Protein AF-A0A954XSZ3-F1 (afdb_monomer)

Foldseek 3Di:
DFDDLVRLVVLVVPQDPVLVVLQLLLLCVLCVPPQPADSVNLLVVLSVCVSVVVDTHHPPDDPSVRSSVSSNVVSVVSVVCCVPPPDNSPDDDDPPPDDD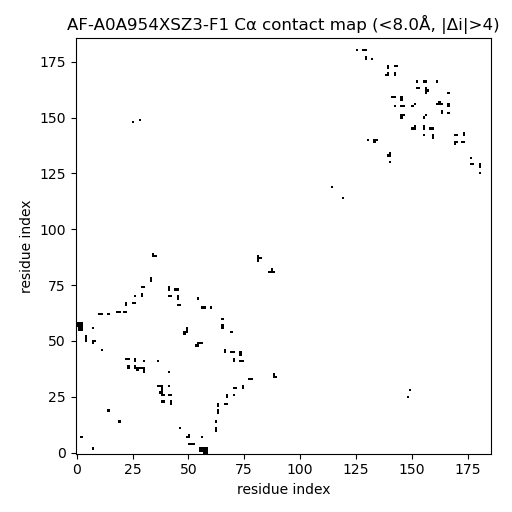DDDDDPDDDDDPCPCDPVNVVVVVVLVVLLCVLCVVPVVLVLLVVCVVSVQDQVRSCVVVVHDNVSVVVSVVVNVVSNVVSVVVVD

Structure (mmCIF, N/CA/C/O backbone):
data_AF-A0A954XSZ3-F1
#
_entry.id   AF-A0A954XSZ3-F1
#
loop_
_atom_site.group_PDB
_atom_site.id
_atom_site.type_symbol
_atom_site.label_atom_id
_atom_site.label_alt_id
_atom_site.label_comp_id
_atom_site.label_asym_id
_atom_site.label_entity_id
_atom_site.label_seq_id
_atom_site.pdbx_PDB_ins_code
_atom_site.Cartn_x
_atom_site.Cartn_y
_atom_site.Cartn_z
_atom_site.occupancy
_atom_site.B_iso_or_equiv
_atom_site.auth_seq_id
_atom_site.auth_comp_id
_atom_site.auth_asym_id
_atom_site.auth_atom_id
_atom_site.pdbx_PDB_model_num
ATOM 1 N N . MET A 1 1 ? -13.809 14.231 10.977 1.00 64.75 1 MET A N 1
ATOM 2 C CA . MET A 1 1 ? -12.864 14.841 11.946 1.00 64.75 1 MET A CA 1
ATOM 3 C C . MET A 1 1 ? -11.625 13.961 12.016 1.00 64.75 1 MET A C 1
ATOM 5 O O . MET A 1 1 ? -11.768 12.775 11.763 1.00 64.75 1 MET A O 1
ATOM 9 N N . SER A 1 2 ? -10.443 14.497 12.316 1.00 76.62 2 SER A N 1
ATOM 10 C CA . SER A 1 2 ? -9.210 13.707 12.480 1.00 76.62 2 SER A CA 1
ATOM 11 C C . SER A 1 2 ? -8.920 13.400 13.952 1.00 76.62 2 SER A C 1
ATOM 13 O O . SER A 1 2 ? -9.478 14.046 14.850 1.00 76.62 2 SER A O 1
ATOM 15 N N . LEU A 1 3 ? -8.083 12.393 14.195 1.00 82.88 3 LEU A N 1
ATOM 16 C CA . LEU A 1 3 ? -7.538 12.089 15.517 1.00 82.88 3 LEU A CA 1
ATOM 17 C C . LEU A 1 3 ? -6.503 13.147 15.938 1.00 82.88 3 LEU A C 1
ATOM 19 O O . LEU A 1 3 ? -5.813 13.735 15.099 1.00 82.88 3 LEU A O 1
ATOM 23 N N . SER A 1 4 ? -6.405 13.399 17.244 1.00 89.50 4 SER A N 1
ATOM 24 C CA . SER A 1 4 ? -5.288 14.126 17.849 1.00 89.50 4 SER A CA 1
ATOM 25 C C . SER A 1 4 ? -4.031 13.258 17.846 1.00 89.50 4 SER A C 1
ATOM 27 O O . SER A 1 4 ? -4.099 12.041 17.679 1.00 89.50 4 SER A O 1
ATOM 29 N N . LYS A 1 5 ? -2.868 13.868 18.074 1.00 90.19 5 LYS A N 1
ATOM 30 C CA . LYS A 1 5 ? -1.593 13.147 18.140 1.00 90.19 5 LYS A CA 1
ATOM 31 C C . LYS A 1 5 ? -1.605 12.013 19.173 1.00 90.19 5 LYS A C 1
ATOM 33 O O . LYS A 1 5 ? -1.163 10.908 18.877 1.00 90.19 5 LYS A O 1
ATOM 38 N N . GLU A 1 6 ? -2.136 12.266 20.366 1.00 93.19 6 GLU A N 1
ATOM 39 C CA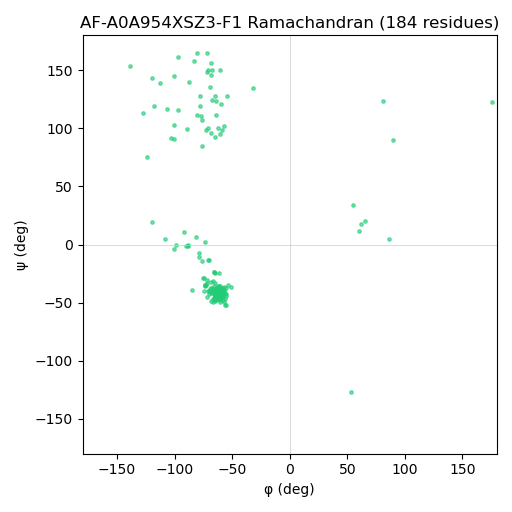 . GLU A 1 6 ? -2.239 11.271 21.439 1.00 93.19 6 GLU A CA 1
ATOM 40 C C . GLU A 1 6 ? -3.190 10.127 21.073 1.00 93.19 6 GLU A C 1
ATOM 42 O O . GLU A 1 6 ? -2.941 8.975 21.427 1.00 93.19 6 GLU A O 1
ATOM 47 N N . GLU A 1 7 ? -4.273 10.427 20.355 1.00 91.25 7 GLU A N 1
ATOM 48 C CA . GLU A 1 7 ? -5.201 9.409 19.865 1.00 91.25 7 GLU A CA 1
ATOM 49 C C . GLU A 1 7 ? -4.571 8.561 18.752 1.00 91.25 7 GLU A C 1
ATOM 51 O O . GLU A 1 7 ? -4.729 7.342 18.767 1.00 91.25 7 GLU A O 1
ATOM 56 N N . VAL A 1 8 ? -3.804 9.170 17.837 1.00 91.12 8 VAL A N 1
ATOM 57 C CA . VAL A 1 8 ? -3.021 8.440 16.823 1.00 91.12 8 VAL A CA 1
ATOM 58 C C . VAL A 1 8 ? -2.011 7.518 17.495 1.00 91.12 8 VAL A C 1
ATOM 60 O O . VAL A 1 8 ? -1.958 6.339 17.162 1.00 91.12 8 VAL A O 1
ATOM 63 N N . TYR A 1 9 ? -1.258 8.021 18.478 1.00 95.00 9 TYR A N 1
ATOM 64 C CA . TYR A 1 9 ? -0.288 7.218 19.221 1.00 95.00 9 TYR A CA 1
ATOM 65 C C . TYR A 1 9 ? -0.931 5.986 19.854 1.00 95.00 9 TYR A C 1
ATOM 67 O O . TYR A 1 9 ? -0.485 4.873 19.600 1.00 95.00 9 TYR A O 1
ATOM 75 N N . ARG A 1 10 ? -2.026 6.166 20.602 1.00 95.69 10 ARG A N 1
ATOM 76 C CA . ARG A 1 10 ? -2.745 5.040 21.217 1.00 95.69 10 ARG A CA 1
ATOM 77 C C . ARG A 1 10 ? -3.274 4.052 20.185 1.00 95.69 10 ARG A C 1
ATOM 79 O O . ARG A 1 10 ? -3.236 2.855 20.425 1.00 95.69 10 ARG A O 1
ATOM 86 N N . THR A 1 11 ? -3.759 4.550 19.051 1.00 92.50 11 THR A N 1
ATOM 87 C CA . THR A 1 11 ? -4.284 3.703 17.973 1.00 92.50 11 THR A CA 1
ATOM 88 C C . THR A 1 11 ? -3.184 2.833 17.364 1.00 92.50 11 THR A C 1
ATOM 90 O O . THR A 1 11 ? -3.402 1.647 17.144 1.00 92.50 11 THR A O 1
ATOM 93 N N . LEU A 1 12 ? -1.998 3.399 17.123 1.00 93.25 12 LEU A N 1
ATOM 94 C CA . LEU A 1 12 ? -0.851 2.658 16.590 1.00 93.25 12 LEU A CA 1
ATOM 95 C C . LEU A 1 12 ? -0.226 1.717 17.634 1.00 93.25 12 LEU A C 1
ATOM 97 O O . LEU A 1 12 ? 0.224 0.636 17.278 1.00 93.25 12 LEU A O 1
ATOM 101 N N . GLU A 1 13 ? -0.218 2.099 18.913 1.00 94.75 13 GLU A N 1
ATOM 102 C CA . GLU A 1 13 ? 0.275 1.260 20.018 1.00 94.75 13 GLU A CA 1
ATOM 103 C C . GLU A 1 13 ? -0.622 0.037 20.267 1.00 94.75 13 GLU A C 1
ATOM 105 O O . GLU A 1 13 ? -0.138 -1.022 20.656 1.00 94.75 13 GLU A O 1
ATOM 110 N N . GLN A 1 14 ? -1.930 0.170 20.036 1.00 93.62 14 GLN A N 1
ATOM 111 C CA . GLN A 1 14 ? -2.923 -0.889 20.248 1.00 93.62 14 GLN A CA 1
ATOM 112 C C . GLN A 1 14 ? -3.188 -1.738 18.999 1.00 93.62 14 GLN A C 1
ATOM 114 O O . GLN A 1 14 ? -4.157 -2.500 18.973 1.00 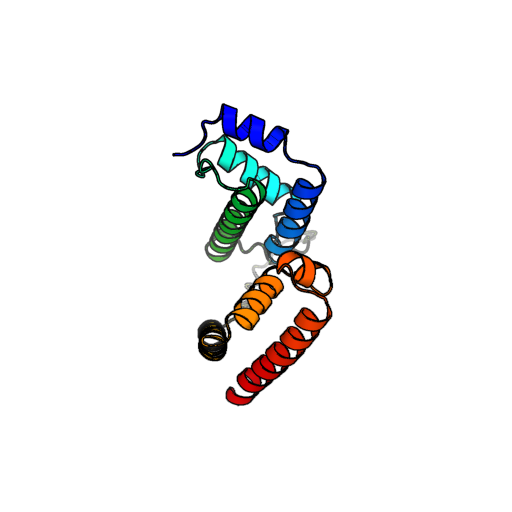93.62 14 GLN A O 1
ATOM 119 N N . LEU A 1 15 ? -2.366 -1.595 17.959 1.00 89.94 15 LEU A N 1
ATOM 120 C CA . LEU A 1 15 ? -2.551 -2.310 16.706 1.00 89.94 15 LEU A CA 1
ATOM 121 C C . LEU A 1 15 ? -2.314 -3.818 16.931 1.00 89.94 15 LEU A C 1
ATOM 123 O O . LEU A 1 15 ? -1.255 -4.184 17.444 1.00 89.94 15 LEU A O 1
ATOM 127 N N . PRO A 1 16 ? -3.275 -4.700 16.595 1.00 84.94 16 PRO A N 1
ATOM 128 C CA . PRO A 1 16 ? -3.103 -6.140 16.769 1.00 84.94 16 PRO A CA 1
ATOM 129 C C . PRO A 1 16 ? -1.918 -6.687 15.965 1.00 84.94 16 PRO A C 1
ATOM 131 O O . PRO A 1 16 ? -1.637 -6.202 14.868 1.00 84.94 16 PRO A O 1
ATOM 134 N N . ASP A 1 17 ? -1.279 -7.751 16.457 1.00 85.38 17 ASP A N 1
ATOM 135 C CA . ASP A 1 17 ? -0.140 -8.383 15.771 1.00 85.38 17 ASP A CA 1
ATOM 136 C C . ASP A 1 17 ? -0.490 -8.799 14.330 1.00 85.38 17 ASP A C 1
ATOM 138 O O . ASP A 1 17 ? 0.272 -8.528 13.403 1.00 85.38 17 ASP A O 1
ATOM 142 N N . ASP A 1 18 ? -1.679 -9.375 14.118 1.00 75.12 18 ASP A N 1
ATOM 143 C CA . ASP A 1 18 ? -2.161 -9.780 12.788 1.00 75.12 18 ASP A CA 1
ATOM 144 C C . ASP A 1 18 ? -2.294 -8.585 11.827 1.00 75.12 18 ASP A C 1
ATOM 146 O O . ASP A 1 18 ? -1.978 -8.679 10.637 1.00 75.12 18 ASP A O 1
ATOM 150 N N . ASP A 1 19 ? -2.730 -7.437 12.340 1.00 77.25 19 ASP A N 1
ATOM 151 C CA . ASP A 1 19 ? -2.872 -6.203 11.571 1.00 77.25 19 ASP A CA 1
ATOM 152 C C . ASP A 1 19 ? -1.513 -5.572 11.264 1.00 77.25 19 ASP A C 1
ATOM 154 O O . ASP A 1 19 ? -1.288 -5.056 10.164 1.00 77.25 19 ASP A O 1
ATOM 158 N N . TYR A 1 20 ? -0.562 -5.684 12.189 1.00 86.56 20 TYR A N 1
ATOM 159 C CA . TYR A 1 20 ? 0.809 -5.252 11.960 1.00 86.56 20 TYR A CA 1
ATOM 160 C C . TYR A 1 20 ? 1.516 -6.144 10.927 1.00 86.56 20 TYR A C 1
ATOM 162 O O . TYR A 1 20 ? 2.226 -5.634 10.056 1.00 86.56 20 TYR A O 1
ATOM 170 N N . GLU A 1 21 ? 1.262 -7.457 10.924 1.00 79.88 21 GLU A N 1
ATOM 171 C CA . GLU A 1 21 ? 1.749 -8.348 9.863 1.00 79.88 21 GLU A CA 1
ATOM 172 C C . GLU A 1 21 ? 1.169 -7.984 8.491 1.00 79.88 21 GLU A C 1
ATOM 174 O O . GLU A 1 21 ? 1.911 -7.944 7.504 1.00 79.88 21 GLU A O 1
ATOM 179 N N . ARG A 1 22 ? -0.125 -7.638 8.407 1.00 71.12 22 ARG A N 1
ATOM 180 C CA . ARG A 1 22 ? -0.744 -7.141 7.161 1.00 71.12 22 ARG A CA 1
ATOM 181 C C . ARG A 1 22 ? -0.050 -5.876 6.651 1.00 71.12 22 ARG A C 1
ATOM 183 O O . ARG A 1 22 ? 0.275 -5.787 5.463 1.00 71.12 22 ARG A O 1
ATOM 190 N N . ILE A 1 23 ? 0.240 -4.927 7.544 1.00 85.81 23 ILE A N 1
ATOM 191 C CA . ILE A 1 23 ? 1.003 -3.709 7.228 1.00 85.81 23 ILE A CA 1
ATOM 192 C C . ILE A 1 23 ? 2.405 -4.070 6.715 1.00 85.81 23 ILE A C 1
ATOM 194 O O . ILE A 1 23 ? 2.838 -3.547 5.687 1.00 85.81 23 ILE A O 1
ATOM 198 N N . ARG A 1 24 ? 3.101 -5.010 7.363 1.00 86.00 24 ARG A N 1
ATOM 199 C CA . ARG A 1 24 ? 4.448 -5.440 6.958 1.00 86.00 24 ARG A CA 1
ATOM 200 C C . ARG A 1 24 ? 4.473 -6.115 5.593 1.00 86.00 24 ARG A C 1
ATOM 202 O O . ARG A 1 24 ? 5.364 -5.832 4.788 1.00 86.00 24 ARG A O 1
ATOM 209 N N . ILE A 1 25 ? 3.503 -6.981 5.306 1.00 75.75 25 ILE A N 1
ATOM 210 C CA . ILE A 1 25 ? 3.345 -7.594 3.981 1.00 75.75 25 ILE A CA 1
ATOM 211 C C . ILE A 1 25 ? 3.167 -6.495 2.927 1.00 75.75 25 ILE A C 1
ATOM 213 O O . ILE A 1 25 ? 3.892 -6.481 1.931 1.00 75.75 25 ILE A O 1
ATOM 217 N N . ARG A 1 26 ? 2.291 -5.515 3.184 1.00 77.88 26 ARG A N 1
ATOM 218 C 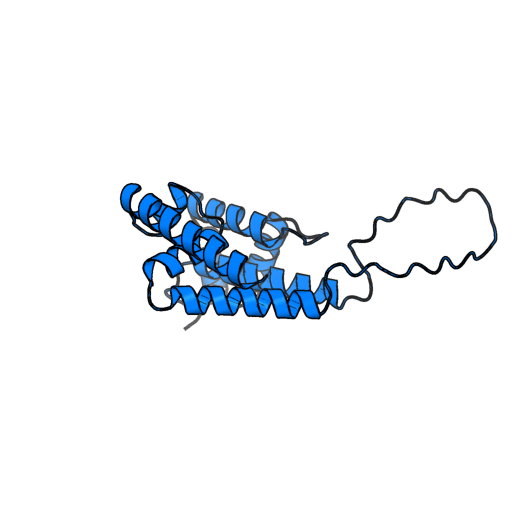CA . ARG A 1 26 ? 2.062 -4.384 2.276 1.00 77.88 26 ARG A CA 1
ATOM 219 C C . ARG A 1 26 ? 3.318 -3.540 2.057 1.00 77.88 26 ARG A C 1
ATOM 221 O O . ARG A 1 26 ? 3.617 -3.176 0.918 1.00 77.88 26 ARG A O 1
ATOM 228 N N . ALA A 1 27 ? 4.063 -3.248 3.119 1.00 83.62 27 ALA A N 1
ATOM 229 C CA . ALA A 1 27 ? 5.290 -2.467 3.051 1.00 83.62 27 ALA A CA 1
ATOM 230 C C . ALA A 1 27 ? 6.340 -3.136 2.151 1.00 83.62 27 ALA A C 1
ATOM 232 O O . ALA A 1 27 ? 6.903 -2.476 1.278 1.00 83.62 27 ALA A O 1
ATOM 233 N N . ARG A 1 28 ? 6.532 -4.461 2.273 1.00 78.38 28 ARG A N 1
ATOM 234 C CA . ARG A 1 28 ? 7.455 -5.239 1.419 1.00 78.38 28 ARG A CA 1
ATOM 235 C C . ARG A 1 28 ? 7.143 -5.106 -0.068 1.00 78.38 28 ARG A C 1
ATOM 237 O O . ARG A 1 28 ? 8.066 -5.067 -0.877 1.00 78.38 28 ARG A O 1
ATOM 244 N N . THR A 1 29 ? 5.869 -5.033 -0.435 1.00 73.31 29 THR A N 1
ATOM 245 C CA . THR A 1 29 ? 5.456 -4.822 -1.827 1.00 73.31 29 THR A CA 1
ATOM 246 C C . THR A 1 29 ? 5.744 -3.392 -2.284 1.00 73.31 29 THR A C 1
ATOM 248 O O . THR A 1 29 ? 6.287 -3.187 -3.369 1.00 73.31 29 THR A O 1
ATOM 251 N N . LEU A 1 30 ? 5.417 -2.394 -1.459 1.00 74.69 30 LEU A N 1
ATOM 252 C CA . LEU A 1 30 ? 5.549 -0.977 -1.815 1.00 74.69 30 LEU A CA 1
ATOM 253 C C . LEU A 1 30 ? 7.001 -0.524 -1.991 1.00 74.69 30 LEU A C 1
ATOM 255 O O . LEU A 1 30 ? 7.263 0.338 -2.835 1.00 74.69 30 LEU A O 1
ATOM 259 N N . VAL A 1 31 ? 7.936 -1.128 -1.254 1.00 82.81 31 VAL A N 1
ATOM 260 C CA . VAL A 1 31 ? 9.365 -0.806 -1.366 1.00 82.81 31 VAL A CA 1
ATOM 261 C C . VAL A 1 31 ? 10.059 -1.449 -2.563 1.00 82.81 31 VAL A C 1
ATOM 263 O O . VAL A 1 31 ? 11.201 -1.115 -2.860 1.00 82.81 31 VAL A O 1
ATOM 266 N N . ARG A 1 32 ? 9.396 -2.344 -3.308 1.00 74.38 32 ARG A N 1
ATOM 267 C CA . ARG A 1 32 ? 10.019 -2.971 -4.482 1.00 74.38 32 ARG A CA 1
ATOM 268 C C . ARG A 1 32 ? 10.421 -1.924 -5.520 1.00 74.38 32 ARG A C 1
ATOM 270 O O . ARG A 1 32 ? 9.572 -1.203 -6.055 1.00 74.38 32 ARG A O 1
ATOM 277 N N . GLY A 1 33 ? 11.710 -1.892 -5.837 1.00 68.12 33 GLY A N 1
ATOM 278 C CA . GLY A 1 33 ? 12.295 -0.945 -6.784 1.00 68.12 33 GLY A CA 1
ATOM 279 C C . GLY A 1 33 ? 12.691 0.401 -6.177 1.00 68.12 33 GLY A C 1
ATOM 280 O O . GLY A 1 33 ? 13.099 1.264 -6.941 1.00 68.12 33 GLY A O 1
ATOM 281 N N . LEU A 1 34 ? 12.580 0.575 -4.857 1.00 75.81 34 LEU A N 1
ATOM 282 C CA . LEU A 1 34 ? 13.285 1.624 -4.115 1.00 75.81 34 LEU A CA 1
ATOM 283 C C . LEU A 1 34 ? 14.663 1.083 -3.718 1.00 75.81 34 LEU A C 1
ATOM 285 O O . LEU A 1 34 ? 14.769 -0.088 -3.346 1.00 75.81 34 LEU A O 1
ATOM 289 N N . VAL A 1 35 ? 15.713 1.901 -3.805 1.00 71.12 35 VAL A N 1
ATOM 290 C CA . VAL A 1 35 ? 17.091 1.424 -3.548 1.00 71.12 35 VAL A CA 1
ATOM 291 C C . VAL A 1 35 ? 17.431 1.446 -2.064 1.00 71.12 35 VAL A C 1
ATOM 293 O O . VAL A 1 35 ? 18.099 0.549 -1.557 1.00 71.12 35 VAL A O 1
ATOM 296 N N . SER A 1 36 ? 16.974 2.477 -1.361 1.00 76.94 36 SER A N 1
ATOM 297 C CA . SER A 1 36 ? 17.459 2.839 -0.026 1.00 76.94 36 SER A CA 1
ATOM 298 C C . SER A 1 36 ? 16.370 2.797 1.051 1.00 76.94 36 SER A C 1
ATOM 300 O O . SER A 1 36 ? 16.525 3.388 2.114 1.00 76.94 36 SER A O 1
ATOM 302 N N . MET A 1 37 ? 15.267 2.089 0.789 1.00 85.81 37 MET A N 1
ATOM 303 C CA . MET A 1 37 ? 14.115 2.004 1.689 1.00 85.81 37 MET A CA 1
ATOM 304 C C . MET A 1 37 ? 13.751 0.542 1.943 1.00 85.81 37 MET A C 1
ATOM 306 O O . MET A 1 37 ? 13.296 -0.153 1.032 1.00 85.81 37 MET A O 1
ATOM 310 N N . SER A 1 38 ? 13.924 0.063 3.177 1.00 90.69 38 SER A N 1
ATOM 311 C CA . SER A 1 38 ? 13.391 -1.240 3.571 1.00 90.69 38 SER A CA 1
ATOM 312 C C . SER A 1 38 ? 11.903 -1.152 3.919 1.00 90.69 38 SER A C 1
ATOM 314 O O . SER A 1 38 ? 11.342 -0.077 4.131 1.00 90.69 38 SER A O 1
ATOM 316 N N . ALA A 1 39 ? 11.239 -2.308 3.984 1.00 86.19 39 ALA A N 1
ATOM 317 C CA . ALA A 1 39 ? 9.837 -2.375 4.389 1.00 86.19 39 ALA A CA 1
ATOM 318 C C . ALA A 1 39 ? 9.617 -1.800 5.798 1.00 86.19 39 ALA A C 1
ATOM 320 O O . ALA A 1 39 ? 8.617 -1.129 6.028 1.00 86.19 39 ALA A O 1
ATOM 321 N N . GLU A 1 40 ? 10.553 -2.045 6.719 1.00 95.38 40 GLU A N 1
ATOM 322 C CA . GLU A 1 40 ? 10.464 -1.520 8.081 1.00 95.38 40 GLU A CA 1
ATOM 323 C C . GLU A 1 40 ? 10.693 -0.006 8.098 1.00 95.38 40 GLU A C 1
ATOM 325 O O . GLU A 1 40 ? 9.942 0.708 8.753 1.00 95.38 40 GLU A O 1
ATOM 330 N N . ASP A 1 41 ? 11.636 0.501 7.297 1.00 95.12 41 ASP A N 1
ATOM 331 C CA . ASP A 1 41 ? 11.865 1.947 7.172 1.00 95.12 41 ASP A CA 1
ATOM 332 C C . ASP A 1 41 ? 10.612 2.663 6.656 1.00 95.12 41 ASP A C 1
ATOM 334 O O . ASP A 1 41 ? 10.215 3.686 7.205 1.00 95.12 41 ASP A O 1
ATOM 338 N N . LEU A 1 42 ? 9.925 2.094 5.657 1.00 94.44 42 LEU A N 1
ATOM 339 C CA . LEU A 1 42 ? 8.683 2.665 5.131 1.00 94.44 42 LEU A CA 1
ATOM 340 C C . LEU A 1 42 ? 7.574 2.717 6.194 1.00 94.44 42 LEU A C 1
ATOM 342 O O . LEU A 1 42 ? 6.814 3.689 6.246 1.00 94.44 42 LEU A O 1
ATOM 346 N N . ILE A 1 43 ? 7.472 1.686 7.037 1.00 96.12 43 ILE A N 1
ATOM 347 C CA . ILE A 1 43 ? 6.516 1.659 8.150 1.00 96.12 43 ILE A CA 1
ATOM 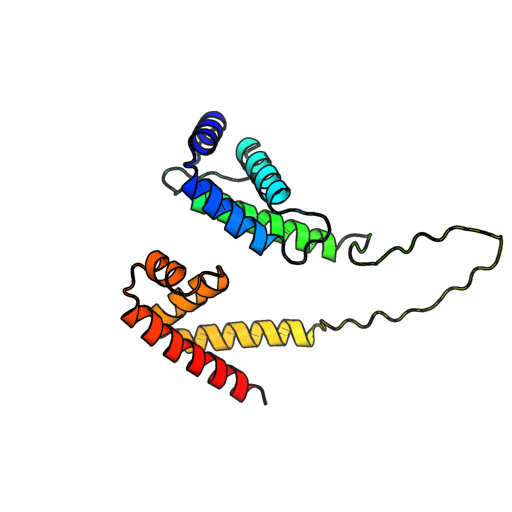348 C C . ILE A 1 43 ? 6.868 2.745 9.169 1.00 96.12 43 ILE A C 1
ATOM 350 O O . ILE A 1 43 ? 5.994 3.526 9.548 1.00 96.12 43 ILE A O 1
ATOM 354 N N . GLN A 1 44 ? 8.136 2.829 9.575 1.00 96.00 44 GLN A N 1
ATOM 355 C CA . GLN A 1 44 ? 8.608 3.808 10.557 1.00 96.00 44 GLN A CA 1
ATOM 356 C C . GLN A 1 44 ? 8.443 5.247 10.062 1.00 96.00 44 GLN A C 1
ATOM 358 O O . GLN A 1 44 ? 7.958 6.102 10.807 1.00 96.00 44 GLN A O 1
ATOM 363 N N . GLU A 1 45 ? 8.764 5.518 8.798 1.00 94.38 45 GLU A N 1
ATOM 364 C CA . GLU A 1 45 ? 8.567 6.831 8.177 1.00 94.38 45 GLU A CA 1
ATOM 365 C C . GLU A 1 45 ? 7.078 7.200 8.159 1.00 94.38 45 GLU A C 1
ATOM 367 O O . GLU A 1 45 ? 6.683 8.308 8.522 1.00 94.38 45 GLU A O 1
ATOM 372 N N . THR A 1 46 ? 6.220 6.230 7.835 1.00 94.31 46 THR A N 1
ATOM 373 C CA . THR A 1 46 ? 4.767 6.427 7.824 1.00 94.31 46 THR A CA 1
ATOM 374 C C . THR A 1 46 ? 4.214 6.712 9.221 1.00 94.31 46 THR A C 1
ATOM 376 O O . THR A 1 46 ? 3.400 7.623 9.388 1.00 94.31 46 THR A O 1
ATOM 379 N N . PHE A 1 47 ? 4.649 5.968 10.240 1.00 95.44 47 PHE A N 1
ATOM 380 C CA . PHE A 1 47 ? 4.259 6.218 11.629 1.00 95.44 47 PHE A CA 1
ATOM 381 C C . PHE A 1 47 ? 4.744 7.586 12.101 1.00 95.44 47 PHE A C 1
ATOM 383 O O . PHE A 1 47 ? 3.982 8.320 12.732 1.00 95.44 47 PHE A O 1
ATOM 390 N N . THR A 1 48 ? 5.969 7.963 11.735 1.00 94.06 48 THR A N 1
ATOM 391 C CA . THR A 1 48 ? 6.537 9.279 12.037 1.00 94.06 48 THR A CA 1
ATOM 392 C C . THR A 1 48 ? 5.697 10.392 11.415 1.00 94.06 48 THR A C 1
ATOM 394 O O . THR A 1 48 ? 5.314 11.317 12.129 1.00 94.06 48 THR A O 1
ATOM 397 N N . ALA A 1 49 ? 5.306 10.268 10.144 1.00 84.38 49 ALA A N 1
ATOM 398 C CA . ALA A 1 49 ? 4.459 11.246 9.459 1.00 84.38 49 ALA A CA 1
ATOM 399 C C . ALA A 1 49 ? 3.042 11.350 10.062 1.00 84.38 49 ALA A C 1
ATOM 401 O O . ALA A 1 49 ? 2.480 12.441 10.175 1.00 84.38 49 ALA A O 1
ATOM 402 N N . LEU A 1 50 ? 2.446 10.229 10.486 1.00 85.44 50 LEU A N 1
ATOM 403 C CA . LEU A 1 50 ? 1.128 10.219 11.138 1.00 85.44 50 LEU A CA 1
ATOM 404 C C . LEU A 1 50 ? 1.179 10.834 12.548 1.00 85.44 50 LEU A C 1
ATOM 406 O O . LEU A 1 50 ? 0.309 11.626 12.909 1.00 85.44 50 LEU A O 1
ATOM 410 N N . LEU A 1 51 ? 2.211 10.522 13.337 1.00 90.75 51 LEU A N 1
ATOM 411 C CA . LEU A 1 51 ? 2.428 11.093 14.675 1.00 90.75 51 LEU A CA 1
ATOM 412 C C . LEU A 1 51 ? 2.870 12.562 14.626 1.00 90.75 51 LEU A C 1
ATOM 414 O O . LEU A 1 51 ? 2.575 13.331 15.545 1.00 90.75 51 LEU A O 1
ATOM 418 N N . GLY A 1 52 ? 3.578 12.950 13.566 1.00 81.81 52 GLY A N 1
ATOM 419 C CA . GLY A 1 52 ? 3.923 14.331 13.234 1.00 81.81 52 GLY A CA 1
ATOM 420 C C . GLY A 1 52 ? 2.726 15.153 12.756 1.00 81.81 52 GLY A C 1
ATOM 421 O O . GLY A 1 52 ? 2.800 16.376 12.750 1.00 81.81 52 GLY A O 1
ATOM 422 N N . GLN A 1 53 ? 1.605 14.491 12.437 1.00 82.81 53 GLN A N 1
ATOM 423 C CA . GLN A 1 53 ? 0.413 15.071 11.808 1.00 82.81 53 GLN A CA 1
ATOM 424 C C . GLN A 1 53 ? 0.668 15.668 10.413 1.00 82.81 53 GLN A C 1
ATOM 426 O O . GLN A 1 53 ? -0.174 16.400 9.893 1.00 82.81 53 GLN A O 1
ATOM 431 N N . ASP A 1 54 ? 1.779 15.296 9.771 1.00 77.75 54 ASP A N 1
ATOM 432 C CA . ASP A 1 54 ? 2.055 15.591 8.360 1.00 77.75 54 ASP A CA 1
ATOM 433 C C . ASP A 1 54 ? 1.067 14.854 7.443 1.00 77.75 54 ASP A C 1
ATOM 435 O O . ASP A 1 54 ? 0.777 15.280 6.322 1.00 77.75 54 ASP A O 1
ATOM 439 N N . ARG A 1 55 ? 0.499 13.751 7.947 1.00 79.50 55 ARG A N 1
ATOM 440 C CA . ARG A 1 55 ? -0.620 13.031 7.340 1.00 79.50 55 ARG A CA 1
ATOM 441 C C . ARG A 1 55 ? -1.828 12.998 8.261 1.00 79.50 55 ARG A C 1
ATOM 443 O O . ARG A 1 55 ? -1.722 12.849 9.475 1.00 79.50 55 ARG A O 1
ATOM 450 N N . VAL A 1 56 ? -3.005 13.098 7.649 1.00 82.31 56 VAL A N 1
ATOM 451 C CA . VAL A 1 56 ? -4.281 13.067 8.364 1.00 82.31 56 VAL A CA 1
ATOM 452 C C . VAL A 1 56 ? -4.629 11.630 8.729 1.00 82.31 56 VAL A C 1
ATOM 454 O O . VAL A 1 56 ? -4.710 10.776 7.851 1.00 82.31 56 VAL A O 1
ATOM 457 N N . PHE A 1 57 ? -4.920 11.399 10.008 1.00 82.75 57 PHE A N 1
ATOM 458 C CA . PHE A 1 57 ? -5.558 10.177 10.489 1.00 82.75 57 PHE A CA 1
ATOM 459 C C . PHE A 1 57 ? -7.054 10.460 10.717 1.00 82.75 57 PHE A C 1
ATOM 461 O O . PHE A 1 57 ? -7.406 11.136 11.693 1.00 82.75 57 PHE A O 1
ATOM 468 N N . PRO A 1 58 ? -7.956 10.032 9.815 1.00 74.75 58 PRO A N 1
ATOM 469 C CA . PRO A 1 58 ? -9.386 10.272 9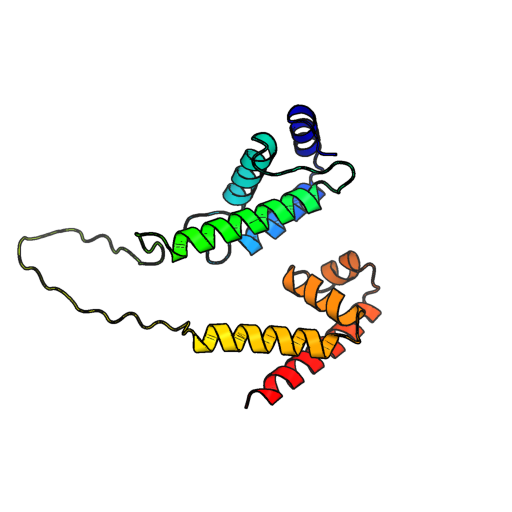.967 1.00 74.75 58 PRO A CA 1
ATOM 470 C C . PRO A 1 58 ? -9.961 9.478 11.142 1.00 74.75 58 PRO A C 1
ATOM 472 O O . PRO A 1 58 ? -9.550 8.351 11.404 1.00 74.75 58 PRO A O 1
ATOM 475 N N . ARG A 1 59 ? -10.951 10.050 11.829 1.00 76.31 59 ARG A N 1
ATOM 476 C CA . ARG A 1 59 ? -11.788 9.284 12.756 1.00 76.31 59 ARG A CA 1
ATOM 477 C C . ARG A 1 59 ? -12.636 8.281 11.983 1.00 76.31 59 ARG A C 1
ATOM 479 O O . ARG A 1 59 ? -13.008 8.550 10.842 1.00 76.31 59 ARG A O 1
ATOM 486 N N . ASP A 1 60 ? -12.943 7.170 12.645 1.00 76.12 60 ASP A N 1
ATOM 487 C CA . ASP A 1 60 ? -13.866 6.131 12.173 1.00 76.12 60 ASP A CA 1
ATOM 488 C C . ASP A 1 60 ? -13.402 5.382 10.908 1.00 76.12 60 ASP A C 1
ATOM 490 O O . ASP A 1 60 ? -14.206 4.758 10.220 1.00 76.12 60 ASP A O 1
ATOM 494 N N . VAL A 1 61 ? -12.100 5.426 10.605 1.00 68.19 61 VAL A N 1
ATOM 495 C CA . VAL A 1 61 ? -11.477 4.640 9.532 1.00 68.19 61 VAL A CA 1
ATOM 496 C C . VAL A 1 61 ? -10.539 3.614 10.149 1.00 68.19 61 VAL A C 1
ATOM 498 O O . VAL A 1 61 ? -9.817 3.916 11.100 1.00 68.19 61 VAL A O 1
ATOM 501 N N . ASP A 1 62 ? -10.558 2.408 9.588 1.00 76.44 62 ASP A N 1
ATOM 502 C CA . ASP A 1 62 ? -9.702 1.308 10.010 1.00 76.44 62 ASP A CA 1
ATOM 503 C C . ASP A 1 62 ? -8.205 1.710 9.998 1.00 76.44 62 ASP A C 1
ATOM 505 O O . ASP A 1 62 ? -7.710 2.209 8.975 1.00 76.44 62 ASP A O 1
ATOM 509 N N . PRO A 1 63 ? -7.466 1.508 11.107 1.00 81.12 63 PRO A N 1
ATOM 510 C CA . PRO A 1 63 ? -6.062 1.901 11.210 1.00 81.12 63 PRO A CA 1
ATOM 511 C C . PRO A 1 63 ? -5.149 1.270 10.158 1.00 81.12 63 PRO A C 1
ATOM 513 O O . PRO A 1 63 ? -4.255 1.950 9.649 1.00 81.12 63 PRO A O 1
ATOM 516 N N . VAL A 1 64 ? -5.380 0.007 9.787 1.00 80.44 64 VAL A N 1
ATOM 517 C CA . VAL A 1 64 ? -4.585 -0.686 8.763 1.00 80.44 64 VAL A CA 1
ATOM 518 C C . VAL A 1 64 ? -4.769 -0.000 7.418 1.00 80.44 64 VAL A C 1
ATOM 520 O O . VAL A 1 64 ? -3.781 0.264 6.728 1.00 80.44 64 VAL A O 1
ATOM 523 N N . ILE A 1 65 ? -6.005 0.368 7.064 1.00 73.94 65 ILE A N 1
ATOM 524 C CA . ILE A 1 65 ? -6.300 1.106 5.827 1.00 73.94 65 ILE A CA 1
ATOM 525 C C . ILE A 1 65 ? -5.578 2.460 5.812 1.00 73.94 65 ILE A C 1
ATOM 527 O O . ILE A 1 65 ? -4.949 2.814 4.810 1.00 73.94 65 ILE A O 1
ATOM 531 N N . VAL A 1 66 ? -5.634 3.214 6.915 1.00 76.56 66 VAL A N 1
ATOM 532 C CA . VAL A 1 66 ? -4.978 4.530 7.020 1.00 76.56 66 VAL A CA 1
ATOM 533 C C . VAL A 1 66 ? -3.466 4.402 6.832 1.00 76.56 66 VAL A C 1
ATOM 535 O O . VAL A 1 66 ? -2.891 5.113 6.002 1.00 76.56 66 VAL A O 1
ATOM 538 N N . VAL A 1 67 ? -2.827 3.467 7.541 1.00 84.88 67 VAL A N 1
ATOM 539 C CA . VAL A 1 67 ? -1.379 3.231 7.442 1.00 84.88 67 VAL A CA 1
ATOM 540 C C . VAL A 1 67 ? -0.996 2.769 6.035 1.00 84.88 67 VAL A C 1
ATOM 542 O O . VAL A 1 67 ? -0.049 3.296 5.457 1.00 84.88 67 VAL A O 1
ATOM 545 N N . CYS A 1 68 ? -1.747 1.848 5.427 1.00 78.69 68 CYS A N 1
ATOM 546 C CA . CYS A 1 68 ? -1.463 1.357 4.075 1.00 78.69 68 CYS A CA 1
ATOM 547 C C . CYS A 1 68 ? -1.534 2.458 3.010 1.00 78.69 68 CYS A C 1
ATOM 549 O O . CYS A 1 68 ? -0.686 2.511 2.113 1.00 78.69 68 CYS A O 1
ATOM 551 N N . ASN A 1 69 ? -2.515 3.355 3.114 1.00 74.75 69 ASN A N 1
ATOM 552 C CA . ASN A 1 69 ? -2.657 4.489 2.202 1.00 74.75 69 ASN A CA 1
ATOM 553 C C . ASN A 1 69 ? -1.547 5.531 2.397 1.00 74.75 69 ASN A C 1
ATOM 555 O O . ASN A 1 69 ? -1.030 6.094 1.424 1.00 74.75 69 ASN A O 1
ATOM 559 N N . ALA A 1 70 ? -1.147 5.764 3.646 1.00 80.38 70 ALA A N 1
ATOM 560 C CA . ALA A 1 70 ? -0.033 6.640 3.972 1.00 80.38 70 ALA A CA 1
ATOM 561 C C . ALA A 1 70 ? 1.301 6.070 3.449 1.00 80.38 70 ALA A C 1
ATOM 563 O O . ALA A 1 70 ? 2.007 6.783 2.736 1.00 80.38 70 ALA A O 1
ATOM 564 N N . MET A 1 71 ? 1.576 4.775 3.656 1.00 89.81 71 MET A N 1
ATOM 565 C CA . MET A 1 71 ? 2.751 4.082 3.102 1.00 89.81 71 MET A CA 1
ATOM 566 C C . MET A 1 71 ? 2.811 4.171 1.577 1.00 89.81 71 MET A C 1
ATOM 568 O O . MET A 1 71 ? 3.874 4.406 1.006 1.00 89.81 71 MET A O 1
ATOM 572 N N . HIS A 1 72 ? 1.679 3.991 0.889 1.00 79.44 72 HIS A N 1
ATOM 573 C CA . HIS A 1 72 ? 1.639 4.100 -0.571 1.00 79.44 72 HIS A CA 1
ATOM 574 C C . HIS A 1 72 ? 2.057 5.496 -1.041 1.00 79.44 72 HIS A C 1
ATOM 576 O O . HIS A 1 72 ? 2.823 5.644 -1.994 1.00 79.44 72 HIS A O 1
ATOM 582 N N . SER A 1 73 ? 1.586 6.520 -0.334 1.00 75.56 73 SER A N 1
ATOM 583 C CA . SER A 1 73 ? 1.923 7.903 -0.637 1.00 75.56 73 SER A CA 1
ATOM 584 C C . SER A 1 73 ? 3.389 8.223 -0.326 1.00 75.56 73 SER A C 1
ATOM 586 O O . SER A 1 73 ? 4.024 8.908 -1.123 1.00 75.56 73 SER A O 1
ATOM 588 N N . GLU A 1 74 ? 3.947 7.712 0.776 1.00 86.38 74 GLU A N 1
ATOM 589 C CA . GLU A 1 74 ? 5.376 7.870 1.091 1.00 86.38 74 GLU A CA 1
ATOM 590 C C . GLU A 1 74 ? 6.267 7.183 0.055 1.00 86.38 74 GLU A C 1
ATOM 592 O O . GLU A 1 74 ? 7.176 7.802 -0.500 1.00 86.38 74 GLU A O 1
ATOM 597 N N . ALA A 1 75 ? 5.952 5.937 -0.301 1.00 82.25 75 ALA A N 1
ATOM 598 C CA . ALA A 1 75 ? 6.671 5.215 -1.343 1.00 82.25 75 ALA A CA 1
ATOM 599 C C . ALA A 1 75 ? 6.589 5.945 -2.696 1.00 82.25 75 ALA A C 1
ATOM 601 O O . ALA A 1 75 ? 7.582 6.033 -3.415 1.00 82.25 75 ALA A O 1
ATOM 602 N N . SER A 1 76 ? 5.427 6.506 -3.048 1.00 76.50 76 SER A N 1
ATOM 603 C CA . SER A 1 76 ? 5.263 7.304 -4.269 1.00 76.50 76 SER A CA 1
ATOM 604 C C . SER A 1 76 ? 6.092 8.592 -4.237 1.00 76.50 76 SER A C 1
ATOM 606 O O . SER A 1 76 ? 6.758 8.921 -5.222 1.00 76.50 76 SER A O 1
ATOM 608 N N . ASN A 1 77 ? 6.095 9.303 -3.108 1.00 79.62 77 ASN A N 1
ATOM 609 C CA . ASN A 1 77 ? 6.913 10.499 -2.917 1.00 79.62 77 ASN A CA 1
ATOM 610 C C . ASN A 1 77 ? 8.403 10.174 -3.059 1.00 79.62 77 ASN A C 1
ATOM 612 O O . ASN A 1 77 ? 9.123 10.901 -3.746 1.00 79.62 77 ASN A O 1
ATOM 616 N N . LEU A 1 78 ? 8.860 9.063 -2.476 1.00 82.31 78 LEU A N 1
ATOM 617 C CA . LEU A 1 78 ? 10.248 8.631 -2.596 1.00 82.31 78 LEU A CA 1
ATOM 618 C C . LEU A 1 78 ? 10.610 8.276 -4.039 1.00 82.31 78 LEU A C 1
ATOM 620 O O . LEU A 1 78 ? 11.604 8.789 -4.540 1.00 82.31 78 LEU A O 1
ATOM 624 N N . ARG A 1 79 ? 9.765 7.518 -4.752 1.00 79.38 79 ARG A N 1
ATOM 625 C CA . ARG A 1 79 ? 9.970 7.225 -6.186 1.00 79.38 79 ARG A CA 1
ATOM 626 C C . ARG A 1 79 ? 10.076 8.500 -7.013 1.00 79.38 79 ARG A C 1
ATOM 628 O O . ARG A 1 79 ? 10.871 8.570 -7.945 1.00 79.38 79 ARG A O 1
ATOM 635 N N . SER A 1 80 ? 9.255 9.506 -6.712 1.00 74.88 80 SER A N 1
ATOM 636 C CA . SER A 1 80 ? 9.343 10.796 -7.395 1.00 74.88 80 SER A CA 1
ATOM 637 C C . SER A 1 80 ? 10.672 11.486 -7.096 1.00 74.88 80 SER A C 1
ATOM 639 O O . SER A 1 80 ? 11.300 11.997 -8.016 1.00 74.88 80 SER A O 1
ATOM 641 N N . ARG A 1 81 ? 11.116 11.472 -5.833 1.00 76.56 81 ARG A N 1
ATOM 642 C CA . ARG A 1 81 ? 12.389 12.068 -5.406 1.00 76.56 81 ARG A CA 1
ATOM 643 C C . ARG A 1 81 ? 13.603 11.362 -6.001 1.00 76.56 81 ARG A C 1
ATOM 645 O O . ARG A 1 81 ? 14.528 12.055 -6.396 1.00 76.56 81 ARG A O 1
ATOM 652 N N . GLU A 1 82 ? 13.604 10.033 -6.084 1.00 74.00 82 GLU A N 1
ATOM 653 C CA . GLU A 1 82 ? 14.663 9.257 -6.746 1.00 74.00 82 GLU A CA 1
ATOM 654 C C . GLU A 1 82 ? 14.732 9.598 -8.241 1.00 74.00 82 GLU A C 1
ATOM 656 O O . GLU A 1 82 ? 15.813 9.828 -8.769 1.00 74.00 82 GLU A O 1
ATOM 661 N N . LYS A 1 83 ? 13.580 9.744 -8.912 1.00 69.38 83 LYS A N 1
ATOM 662 C CA . LYS A 1 83 ? 13.520 10.119 -10.337 1.00 69.38 83 LYS A CA 1
ATOM 663 C C . LYS A 1 83 ? 13.987 11.543 -10.631 1.00 69.38 83 LYS A C 1
ATOM 665 O O . LYS A 1 83 ? 14.550 11.786 -11.692 1.00 69.38 83 LYS A O 1
ATOM 670 N N . THR A 1 84 ? 13.686 12.498 -9.753 1.00 71.88 84 THR A N 1
ATOM 671 C CA . THR A 1 84 ? 14.035 13.917 -9.952 1.00 71.88 84 THR A CA 1
ATOM 672 C C . THR A 1 84 ? 15.298 14.334 -9.200 1.00 71.88 84 THR A C 1
ATOM 674 O O . THR A 1 84 ? 15.669 15.507 -9.226 1.00 71.88 84 THR A O 1
ATOM 677 N N . GLY A 1 85 ? 15.914 13.413 -8.462 1.00 60.12 85 GLY A N 1
ATOM 678 C CA . GLY A 1 85 ? 17.085 13.668 -7.638 1.00 60.12 85 GLY A CA 1
ATOM 679 C C . GLY A 1 85 ? 18.327 13.917 -8.487 1.00 60.12 85 GLY A C 1
ATOM 680 O O . GLY A 1 85 ? 18.474 13.375 -9.576 1.00 60.12 85 GLY A O 1
ATOM 681 N N . ALA A 1 86 ? 19.251 14.729 -7.971 1.00 62.47 86 ALA A N 1
ATOM 682 C CA . ALA A 1 86 ? 20.531 14.988 -8.635 1.00 62.47 86 ALA A CA 1
ATOM 683 C C . ALA A 1 86 ? 21.483 13.772 -8.626 1.00 62.47 86 ALA A C 1
ATOM 685 O O . ALA A 1 86 ? 22.491 13.784 -9.326 1.00 62.47 86 ALA A O 1
ATOM 686 N N . ILE A 1 87 ? 21.183 12.751 -7.814 1.00 59.66 87 ILE A N 1
ATOM 687 C CA . ILE A 1 87 ? 21.978 11.533 -7.640 1.00 59.66 87 ILE A CA 1
ATOM 688 C C . ILE A 1 87 ? 21.117 10.348 -8.079 1.00 59.66 87 ILE A C 1
ATOM 690 O O . ILE A 1 87 ? 20.074 10.102 -7.470 1.00 59.66 87 ILE A O 1
ATOM 694 N N . ASP A 1 88 ? 21.564 9.617 -9.100 1.00 63.69 88 ASP A N 1
ATOM 695 C CA . ASP A 1 88 ? 20.960 8.342 -9.490 1.00 63.69 88 ASP A CA 1
ATOM 696 C C . ASP A 1 88 ? 21.414 7.248 -8.515 1.00 63.69 88 ASP A C 1
ATOM 698 O O . ASP A 1 88 ? 22.587 6.875 -8.472 1.00 63.69 88 ASP A O 1
ATOM 702 N N . GLN A 1 89 ? 20.481 6.767 -7.695 1.00 60.34 89 GLN A N 1
ATOM 703 C CA . GLN A 1 89 ? 20.756 5.766 -6.665 1.00 60.34 89 GLN A CA 1
ATOM 704 C C . GLN A 1 89 ? 20.851 4.343 -7.230 1.00 60.34 89 GLN A C 1
ATOM 706 O O . GLN A 1 89 ? 21.286 3.446 -6.517 1.00 60.34 89 GLN A O 1
ATOM 711 N N . HIS A 1 90 ? 20.468 4.111 -8.489 1.00 57.25 90 HIS A N 1
ATOM 712 C CA . HIS A 1 90 ? 20.507 2.785 -9.111 1.00 57.25 90 HIS A CA 1
ATOM 713 C C . HIS A 1 90 ? 21.848 2.460 -9.787 1.00 57.25 90 HIS A C 1
ATOM 715 O O . HIS A 1 90 ? 22.007 1.367 -10.332 1.00 57.25 90 HIS A O 1
ATOM 721 N N . VAL A 1 91 ? 22.810 3.385 -9.771 1.00 55.69 91 VAL A N 1
ATOM 722 C CA . VAL A 1 91 ? 24.144 3.170 -10.338 1.00 55.69 91 VAL A CA 1
ATOM 723 C C . VAL A 1 91 ? 24.983 2.327 -9.375 1.00 55.69 91 VAL A C 1
ATOM 725 O O . VAL A 1 91 ? 25.258 2.743 -8.251 1.00 55.69 91 VAL A O 1
ATOM 728 N N . GLU A 1 92 ? 25.432 1.150 -9.823 1.00 48.12 92 GLU A N 1
ATOM 729 C CA . GLU A 1 92 ? 26.465 0.388 -9.116 1.00 48.12 92 GLU A CA 1
ATOM 730 C C . GLU A 1 92 ? 27.776 1.183 -9.116 1.00 48.12 92 GLU A C 1
ATOM 732 O O . GLU A 1 92 ? 28.417 1.370 -10.151 1.00 48.12 92 GLU A O 1
ATOM 737 N N . VAL A 1 93 ? 28.188 1.649 -7.938 1.00 51.91 93 VAL A N 1
ATOM 738 C CA . VAL A 1 93 ? 29.513 2.234 -7.734 1.00 51.91 93 VAL A CA 1
ATOM 739 C C . VAL A 1 93 ? 30.452 1.099 -7.345 1.00 51.91 93 VAL A C 1
ATOM 741 O O . VAL A 1 93 ? 30.471 0.659 -6.198 1.00 51.91 93 VAL A O 1
ATOM 744 N N . SER A 1 94 ? 31.231 0.595 -8.300 1.00 43.53 94 SER A N 1
ATOM 745 C CA . SER A 1 94 ? 32.368 -0.266 -7.975 1.00 43.53 94 SER A CA 1
ATOM 746 C C . SER A 1 94 ? 33.401 0.552 -7.200 1.00 43.53 94 SER A C 1
ATOM 748 O O . SER A 1 94 ? 33.808 1.614 -7.676 1.00 43.53 94 SER A O 1
ATOM 750 N N . GLU A 1 95 ? 33.840 0.071 -6.034 1.00 41.53 95 GLU A N 1
ATOM 751 C CA . GLU A 1 95 ? 34.960 0.665 -5.301 1.00 41.53 95 GLU A CA 1
ATOM 752 C C . GLU A 1 95 ? 36.203 0.675 -6.200 1.00 41.53 95 GLU A C 1
ATOM 754 O O . GLU A 1 95 ? 36.866 -0.345 -6.397 1.00 41.53 95 GLU A O 1
ATOM 759 N N . ILE A 1 96 ? 36.526 1.838 -6.769 1.00 44.81 96 ILE A N 1
ATOM 760 C CA . ILE A 1 96 ? 37.817 2.044 -7.413 1.00 44.81 96 ILE A CA 1
ATOM 761 C C . ILE A 1 96 ? 38.827 2.139 -6.273 1.00 44.81 96 ILE A C 1
ATOM 763 O O . ILE A 1 96 ? 38.984 3.178 -5.629 1.00 44.81 96 ILE A O 1
ATOM 767 N N . THR A 1 97 ? 39.510 1.031 -6.002 1.00 40.56 97 THR A N 1
ATOM 768 C CA . THR A 1 97 ? 40.788 1.072 -5.297 1.00 40.56 97 THR A CA 1
ATOM 769 C C . THR A 1 97 ? 41.756 1.807 -6.216 1.00 40.56 97 THR A C 1
ATOM 771 O O . THR A 1 97 ? 42.334 1.226 -7.128 1.00 40.56 97 THR A O 1
ATOM 774 N N . ASN A 1 98 ? 41.860 3.124 -6.028 1.00 38.41 98 ASN A N 1
ATOM 775 C CA . ASN A 1 98 ? 42.806 3.962 -6.753 1.00 38.41 98 ASN A CA 1
ATOM 776 C C . ASN A 1 98 ? 44.227 3.499 -6.415 1.00 38.41 98 ASN A C 1
ATOM 778 O O . ASN A 1 98 ? 44.765 3.832 -5.358 1.00 38.41 98 ASN A O 1
ATOM 782 N N . ALA A 1 99 ? 44.821 2.729 -7.320 1.00 41.75 99 ALA A N 1
ATOM 783 C CA . ALA A 1 99 ? 46.253 2.732 -7.529 1.00 41.75 99 ALA A CA 1
ATOM 784 C C . ALA A 1 99 ? 46.506 3.464 -8.852 1.00 41.75 99 ALA A C 1
ATOM 786 O O . ALA A 1 99 ? 46.078 3.014 -9.910 1.00 41.75 99 ALA A O 1
ATOM 787 N N . ASP A 1 100 ? 47.206 4.581 -8.712 1.00 37.00 100 ASP A N 1
ATOM 788 C CA . ASP A 1 100 ? 47.811 5.447 -9.717 1.00 37.00 100 ASP A CA 1
ATOM 789 C C . ASP A 1 100 ? 46.983 6.490 -10.491 1.00 37.00 100 ASP A C 1
ATOM 791 O O . ASP A 1 100 ? 45.995 6.247 -11.177 1.00 37.00 100 ASP A O 1
ATOM 795 N N . GLU A 1 101 ? 47.520 7.696 -10.316 1.00 44.00 101 GLU A N 1
ATOM 796 C CA . GLU A 1 101 ? 47.388 8.974 -10.995 1.00 44.00 101 GLU A CA 1
ATOM 797 C C . GLU A 1 101 ? 47.111 8.926 -12.510 1.00 44.00 101 GLU A C 1
ATOM 799 O O . GLU A 1 101 ? 47.840 8.311 -13.280 1.00 44.00 101 GLU A O 1
ATOM 804 N N . GLY A 1 102 ? 46.153 9.762 -12.928 1.00 46.12 102 GLY A N 1
ATOM 805 C CA . GLY A 1 102 ? 46.295 10.597 -14.124 1.00 46.12 102 GLY A CA 1
ATOM 806 C C . GLY A 1 102 ? 45.838 10.013 -15.461 1.00 46.12 102 GLY A C 1
ATOM 807 O O . GLY A 1 102 ? 46.652 9.502 -16.211 1.00 46.12 102 GLY A O 1
ATOM 808 N N . GLU A 1 103 ? 44.565 10.218 -15.811 1.00 35.09 103 GLU A N 1
ATOM 809 C CA . GLU A 1 103 ? 44.118 10.847 -17.073 1.00 35.09 103 GLU A CA 1
ATOM 810 C C . GLU A 1 103 ? 42.584 10.807 -17.147 1.00 35.09 103 GLU A C 1
ATOM 812 O O . GLU A 1 103 ? 41.962 9.744 -17.091 1.00 35.09 103 GLU A O 1
ATOM 817 N N . ASP A 1 104 ? 41.969 11.987 -17.283 1.00 45.06 104 ASP A N 1
ATOM 818 C CA . ASP A 1 104 ? 40.537 12.154 -17.532 1.00 45.06 104 ASP A CA 1
ATOM 819 C C . ASP A 1 104 ? 40.143 11.438 -18.830 1.00 45.06 104 ASP A C 1
ATOM 821 O O . ASP A 1 104 ? 40.278 11.969 -19.934 1.00 45.06 104 ASP A O 1
ATOM 825 N N . THR A 1 105 ? 39.605 10.228 -18.698 1.00 39.44 105 THR A N 1
ATOM 826 C CA . THR A 1 105 ? 38.940 9.540 -19.802 1.00 39.44 105 THR A CA 1
ATOM 827 C C . THR A 1 105 ? 37.437 9.710 -19.614 1.00 39.44 105 THR A C 1
ATOM 829 O O . THR A 1 105 ? 36.784 8.929 -18.925 1.00 39.44 105 THR A O 1
ATOM 832 N N . VAL A 1 106 ? 36.868 10.766 -20.204 1.00 40.28 106 VAL A N 1
ATOM 833 C CA . VAL A 1 106 ? 35.413 10.975 -20.230 1.00 40.28 106 VAL A CA 1
ATOM 834 C C . VAL A 1 106 ? 34.789 9.907 -21.128 1.00 40.28 106 VAL A C 1
ATOM 836 O O . VAL A 1 106 ? 34.748 10.037 -22.352 1.00 40.28 106 VAL A O 1
ATOM 839 N N . VAL A 1 107 ? 34.307 8.825 -20.519 1.00 43.81 107 VAL A N 1
ATOM 840 C CA . VAL A 1 107 ? 33.524 7.801 -21.212 1.00 43.81 107 VAL A CA 1
ATOM 841 C C . VAL A 1 107 ? 32.112 8.348 -21.418 1.00 43.81 107 VAL A C 1
ATOM 843 O O . VAL A 1 107 ? 31.328 8.471 -20.480 1.00 43.81 107 VAL A O 1
ATOM 846 N N . SER A 1 108 ? 31.776 8.697 -22.661 1.00 38.69 108 SER A N 1
ATOM 847 C CA . SER A 1 108 ? 30.402 9.028 -23.040 1.00 38.69 108 SER A CA 1
ATOM 848 C C . SER A 1 108 ? 29.564 7.748 -23.040 1.00 38.69 108 SER A C 1
ATOM 850 O O . SER A 1 108 ? 29.629 6.944 -23.969 1.00 38.69 108 SER A O 1
ATOM 852 N N . VAL A 1 109 ? 28.798 7.544 -21.969 1.00 42.66 109 VAL A N 1
ATOM 853 C CA . VAL A 1 109 ? 27.802 6.474 -21.873 1.00 42.66 109 VAL A CA 1
ATOM 854 C C . VAL A 1 109 ? 26.445 7.071 -22.225 1.00 42.66 109 VAL A C 1
ATOM 856 O O . VAL A 1 109 ? 25.945 7.948 -21.526 1.00 42.66 109 VAL A O 1
ATOM 859 N N . VAL A 1 110 ? 25.843 6.607 -23.319 1.00 40.69 110 VAL A N 1
ATOM 860 C CA . VAL A 1 110 ? 24.440 6.899 -23.630 1.00 40.69 110 VAL A CA 1
ATOM 861 C C . VAL A 1 110 ? 23.588 5.937 -22.796 1.00 40.69 110 VAL A C 1
ATOM 863 O O . VAL A 1 110 ? 23.634 4.731 -23.054 1.00 40.69 110 VAL A O 1
ATOM 866 N N . PRO A 1 111 ? 22.833 6.414 -21.789 1.00 39.75 111 PRO A N 1
ATOM 867 C CA . PRO A 1 111 ? 21.993 5.548 -20.977 1.00 39.75 111 PRO A CA 1
ATOM 868 C C . PRO A 1 111 ? 20.915 4.926 -21.863 1.00 39.75 111 PRO A C 1
ATOM 870 O O . PRO A 1 111 ? 20.149 5.620 -22.539 1.00 39.75 111 PRO A O 1
ATOM 873 N N . ARG A 1 112 ? 20.854 3.594 -21.876 1.00 40.38 112 ARG A N 1
ATOM 874 C CA . ARG A 1 112 ? 19.791 2.858 -22.557 1.00 40.38 112 ARG A CA 1
ATOM 875 C C . ARG A 1 112 ? 18.538 2.949 -21.684 1.00 40.38 112 ARG A C 1
ATOM 877 O O . ARG A 1 112 ? 18.279 2.089 -20.853 1.00 40.38 112 ARG A O 1
ATOM 884 N N . ASN A 1 113 ? 17.793 4.040 -21.843 1.00 42.38 113 ASN A N 1
ATOM 885 C CA . ASN A 1 113 ? 16.462 4.213 -21.267 1.00 42.38 113 ASN A CA 1
ATOM 886 C C . ASN A 1 113 ? 15.541 3.110 -21.821 1.00 42.38 113 ASN A C 1
ATOM 888 O O . ASN A 1 113 ? 15.002 3.241 -22.916 1.00 42.38 113 ASN A O 1
ATOM 892 N N . GLU A 1 114 ? 15.374 1.998 -21.102 1.00 48.41 114 GLU A N 1
ATOM 893 C CA . GLU A 1 114 ? 14.416 0.952 -21.497 1.00 48.41 114 GLU A CA 1
ATOM 894 C C . GLU A 1 114 ? 12.961 1.344 -21.194 1.00 48.41 114 GLU A C 1
ATOM 896 O O . GLU A 1 114 ? 12.02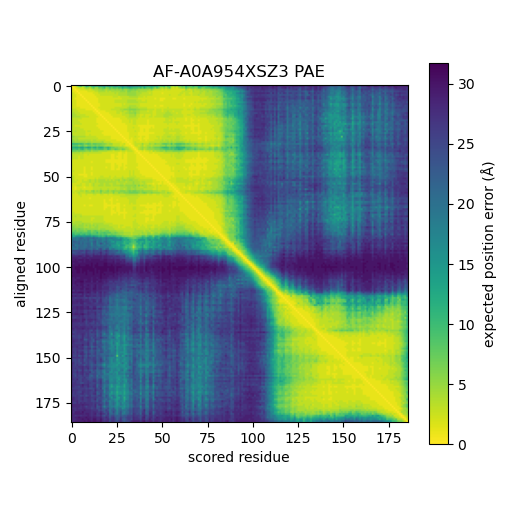5 0.720 -21.702 1.00 48.41 114 GLU A O 1
ATOM 901 N N . VAL A 1 115 ? 12.744 2.388 -20.388 1.00 50.38 115 VAL A N 1
ATOM 902 C CA . VAL A 1 115 ? 11.430 3.006 -20.187 1.00 50.38 115 VAL A CA 1
ATOM 903 C C . VAL A 1 115 ? 11.395 4.302 -20.975 1.00 50.38 115 VAL A C 1
ATOM 905 O O . VAL A 1 115 ? 11.807 5.360 -20.507 1.00 50.38 115 VAL A O 1
ATOM 908 N N . THR A 1 116 ? 10.927 4.199 -22.209 1.00 56.25 116 THR A N 1
ATOM 909 C CA . THR A 1 116 ? 10.725 5.365 -23.055 1.00 56.25 116 THR A CA 1
ATOM 910 C C . THR A 1 116 ? 9.373 6.020 -22.732 1.00 56.25 116 THR A C 1
ATOM 912 O O . THR A 1 116 ? 8.482 5.352 -22.188 1.00 56.25 116 THR A O 1
ATOM 915 N N . PRO A 1 117 ? 9.174 7.313 -23.043 1.00 50.59 117 PRO A N 1
ATOM 916 C CA . PRO A 1 117 ? 7.867 7.961 -22.927 1.00 50.59 117 PRO A CA 1
ATOM 917 C C . PRO A 1 117 ? 6.757 7.167 -23.627 1.00 50.59 117 PRO A C 1
ATOM 919 O O . PRO A 1 117 ? 5.663 7.033 -23.086 1.00 50.59 117 PRO A O 1
ATOM 922 N N . GLU A 1 118 ? 7.064 6.549 -24.768 1.00 60.06 118 GLU A N 1
ATOM 923 C CA . GLU A 1 118 ? 6.141 5.684 -25.507 1.00 60.06 118 GLU A CA 1
ATOM 924 C C . GLU A 1 118 ? 5.733 4.456 -24.684 1.00 60.06 118 GLU A C 1
ATOM 926 O O . GLU A 1 118 ? 4.574 4.057 -24.706 1.00 60.06 118 GLU A O 1
ATOM 931 N N . ARG A 1 119 ? 6.650 3.883 -23.893 1.00 52.12 119 ARG A N 1
ATOM 932 C CA . ARG A 1 119 ? 6.358 2.747 -23.007 1.00 52.12 119 ARG A CA 1
ATOM 933 C C . ARG A 1 119 ? 5.495 3.152 -21.808 1.00 52.12 119 ARG A C 1
ATOM 935 O O . ARG A 1 119 ? 4.675 2.360 -21.355 1.00 52.12 119 ARG A O 1
ATOM 942 N N . ILE A 1 120 ? 5.654 4.375 -21.297 1.00 52.38 120 ILE A N 1
ATOM 943 C CA . ILE A 1 120 ? 4.810 4.920 -20.218 1.00 52.38 120 ILE A CA 1
ATOM 944 C C . ILE A 1 120 ? 3.389 5.160 -20.726 1.00 52.38 120 ILE A C 1
ATOM 946 O O . ILE A 1 120 ? 2.438 4.716 -20.085 1.00 52.38 120 ILE A O 1
ATOM 950 N N . VAL A 1 121 ? 3.256 5.817 -21.881 1.00 58.66 121 VAL A N 1
ATOM 951 C CA . VAL A 1 121 ? 1.960 6.061 -22.529 1.00 58.66 121 VAL A CA 1
ATOM 952 C C . VAL A 1 121 ? 1.291 4.735 -22.877 1.00 58.66 121 VAL A C 1
ATOM 954 O O . VAL A 1 121 ? 0.137 4.533 -22.519 1.00 58.66 121 VAL A O 1
ATOM 957 N N . SER A 1 122 ? 2.044 3.784 -23.438 1.00 60.53 122 SER A N 1
ATOM 958 C CA . SER A 1 122 ? 1.549 2.435 -23.710 1.00 60.53 122 SER A CA 1
ATOM 959 C C . SER A 1 122 ? 1.030 1.768 -22.435 1.00 60.53 122 SER A C 1
ATOM 961 O O . SER A 1 122 ? -0.113 1.338 -22.404 1.00 60.53 122 SER A O 1
ATOM 963 N N . ASN A 1 123 ? 1.783 1.764 -21.332 1.00 57.78 123 ASN A N 1
ATOM 964 C CA . ASN A 1 123 ? 1.307 1.178 -20.073 1.00 57.78 123 ASN A CA 1
ATOM 965 C C . ASN A 1 123 ? 0.037 1.859 -19.525 1.00 57.78 123 ASN A C 1
ATOM 967 O O . ASN A 1 123 ? -0.813 1.181 -18.947 1.00 57.78 123 ASN A O 1
ATOM 971 N N . GLN A 1 124 ? -0.103 3.178 -19.692 1.00 61.53 124 GLN A N 1
ATOM 972 C CA . GLN A 1 124 ? -1.315 3.910 -19.306 1.00 61.53 124 GLN A CA 1
ATOM 973 C C . GLN A 1 124 ? -2.510 3.541 -20.191 1.00 61.53 124 GLN A C 1
ATOM 975 O O . GLN A 1 124 ? -3.603 3.319 -19.673 1.00 61.53 124 GLN A O 1
ATOM 980 N N . GLU A 1 125 ? -2.299 3.411 -21.500 1.00 65.00 125 GLU A N 1
ATOM 981 C CA . GLU A 1 125 ? -3.314 2.941 -22.446 1.00 65.00 125 GLU A CA 1
ATOM 982 C C . GLU A 1 125 ? -3.749 1.508 -22.126 1.00 65.00 125 GLU A C 1
ATOM 984 O O . GLU A 1 125 ? -4.945 1.236 -22.083 1.00 65.00 125 GLU A O 1
ATOM 989 N N . LEU A 1 126 ? -2.809 0.612 -21.808 1.00 63.56 126 LEU A N 1
ATOM 990 C CA . LEU A 1 126 ? -3.103 -0.763 -21.390 1.00 63.56 126 LEU A CA 1
ATOM 991 C C . LEU A 1 126 ? -3.937 -0.817 -20.115 1.00 63.56 126 LEU A C 1
ATOM 993 O O . LEU A 1 126 ? -4.881 -1.601 -20.016 1.00 63.56 126 LEU A O 1
ATOM 997 N N . PHE A 1 127 ? -3.602 0.026 -19.141 1.00 64.12 127 PHE A N 1
ATOM 998 C CA . PHE A 1 127 ? -4.346 0.116 -17.895 1.00 64.12 127 PHE A CA 1
ATOM 999 C C . PHE A 1 127 ? -5.760 0.670 -18.115 1.00 64.12 127 PHE A C 1
ATOM 1001 O O . PHE A 1 127 ? -6.720 0.127 -17.569 1.00 64.12 127 PHE A O 1
ATOM 1008 N N . SER A 1 128 ? -5.916 1.699 -18.955 1.00 65.56 128 SER A N 1
ATOM 1009 C CA . SER A 1 128 ? -7.232 2.238 -19.317 1.00 65.56 128 SER A CA 1
ATOM 1010 C C . SER A 1 128 ? -8.073 1.207 -20.069 1.00 65.56 128 SER A C 1
ATOM 1012 O O . SER A 1 128 ? -9.201 0.949 -19.669 1.00 65.56 128 SER A O 1
ATOM 1014 N N . GLN A 1 129 ? -7.508 0.535 -21.078 1.00 67.94 129 GLN A N 1
ATOM 1015 C CA . GLN A 1 129 ? -8.194 -0.522 -21.829 1.00 67.94 129 GLN A CA 1
ATOM 1016 C C . GLN A 1 129 ? -8.634 -1.671 -20.924 1.00 67.94 129 GLN A C 1
ATOM 1018 O O . GLN A 1 129 ? -9.759 -2.147 -21.047 1.00 67.94 129 GLN A O 1
ATOM 1023 N N . LEU A 1 130 ? -7.780 -2.099 -19.989 1.00 71.38 130 LEU A N 1
ATOM 1024 C CA . LEU A 1 130 ? -8.150 -3.104 -18.997 1.00 71.38 130 LEU A CA 1
ATOM 1025 C C . LEU A 1 130 ? -9.317 -2.615 -18.133 1.00 71.38 130 LEU A C 1
ATOM 1027 O O . LEU A 1 130 ? -10.293 -3.343 -17.968 1.00 71.38 130 LEU A O 1
ATOM 1031 N N . THR A 1 131 ? -9.249 -1.384 -17.630 1.00 66.12 131 THR A N 1
ATOM 1032 C CA . THR A 1 131 ? -10.283 -0.801 -16.761 1.00 66.12 131 THR A CA 1
ATOM 1033 C C . THR A 1 131 ? -11.625 -0.676 -17.492 1.00 66.12 131 THR A C 1
ATOM 1035 O O . THR A 1 131 ? -12.651 -1.113 -16.973 1.00 66.12 131 THR A O 1
ATOM 1038 N N . ASP A 1 132 ? -11.614 -0.196 -18.737 1.00 74.75 132 ASP A N 1
ATOM 1039 C CA . ASP A 1 132 ? -12.795 -0.104 -19.602 1.00 74.75 132 ASP A CA 1
ATOM 1040 C C . ASP A 1 132 ? -13.355 -1.493 -19.943 1.00 74.75 132 ASP A C 1
ATOM 1042 O O . ASP A 1 132 ? -14.567 -1.713 -19.931 1.00 74.75 132 ASP A O 1
ATOM 1046 N N . SER A 1 133 ? -12.476 -2.471 -20.189 1.00 76.00 133 SER A N 1
ATOM 1047 C CA . SER A 1 133 ? -12.866 -3.855 -20.486 1.00 76.00 133 SER A CA 1
ATOM 1048 C C . SER A 1 133 ? -13.561 -4.550 -19.311 1.00 76.00 133 SER A C 1
ATOM 1050 O O . SER A 1 133 ? -14.328 -5.494 -19.533 1.00 76.00 133 SER A O 1
ATOM 1052 N N . LEU A 1 134 ? -13.290 -4.087 -18.088 1.00 77.19 134 LEU A N 1
ATOM 1053 C CA . LEU A 1 134 ? -13.840 -4.601 -16.838 1.00 77.19 134 LEU A CA 1
ATOM 1054 C C . LEU A 1 134 ? -14.989 -3.737 -16.303 1.00 77.19 134 LEU A C 1
ATOM 1056 O O . LEU A 1 134 ? -15.603 -4.117 -15.309 1.00 77.19 134 LEU A O 1
ATOM 1060 N N . ALA A 1 135 ? -15.325 -2.610 -16.943 1.00 74.75 135 ALA A N 1
ATOM 1061 C CA . ALA A 1 135 ? -16.290 -1.623 -16.444 1.00 74.75 135 ALA A CA 1
ATOM 1062 C C . ALA A 1 135 ? -17.670 -2.217 -16.088 1.00 74.75 135 ALA A C 1
ATOM 1064 O O . ALA A 1 135 ? -18.304 -1.789 -15.127 1.00 74.75 135 ALA A O 1
ATOM 1065 N N . SER A 1 136 ? -18.123 -3.229 -16.835 1.00 75.00 136 SER A N 1
ATOM 1066 C CA . SER A 1 136 ? -19.398 -3.929 -16.613 1.00 75.00 136 SER A CA 1
ATOM 1067 C C . SER A 1 136 ? -19.307 -5.145 -15.682 1.00 75.00 136 SER A C 1
ATOM 1069 O O . SER A 1 136 ? -20.315 -5.809 -15.453 1.00 75.00 136 SER A O 1
ATOM 1071 N N . GLU A 1 137 ? -18.117 -5.473 -15.177 1.00 80.12 137 GLU A N 1
ATOM 1072 C CA . GLU A 1 137 ? -17.841 -6.663 -14.366 1.00 80.12 137 GLU A CA 1
ATOM 1073 C C . GLU A 1 137 ? -17.213 -6.261 -13.018 1.00 80.12 137 GLU A C 1
ATOM 1075 O O . GLU A 1 137 ? -16.006 -6.430 -12.831 1.00 80.12 137 GLU A O 1
ATOM 1080 N N . PRO A 1 138 ? -18.012 -5.734 -12.066 1.00 71.69 138 PRO A N 1
ATOM 1081 C CA . PRO A 1 138 ? -17.508 -5.209 -10.791 1.00 71.69 138 PRO A CA 1
ATOM 1082 C C . PRO A 1 138 ? -16.707 -6.251 -10.000 1.00 71.69 138 PRO A C 1
ATOM 1084 O O . PRO A 1 138 ? -15.621 -5.951 -9.523 1.00 71.69 138 PRO A O 1
ATOM 1087 N N . GLU A 1 139 ? -17.149 -7.512 -9.995 1.00 80.19 139 GLU A N 1
ATOM 1088 C CA . GLU A 1 139 ? -16.403 -8.619 -9.381 1.00 80.19 139 GLU A CA 1
ATOM 1089 C C . GLU A 1 139 ? -14.975 -8.749 -9.947 1.00 80.19 139 GLU A C 1
ATOM 1091 O O . GLU A 1 139 ? -14.011 -8.970 -9.218 1.00 80.19 139 GLU A O 1
ATOM 1096 N N . LEU A 1 140 ? -14.793 -8.604 -11.262 1.00 84.44 140 LEU A N 1
ATOM 1097 C CA . LEU A 1 140 ? -13.462 -8.716 -11.859 1.00 84.44 140 LEU A CA 1
ATOM 1098 C C . LEU A 1 140 ? -12.589 -7.493 -11.580 1.00 84.44 140 LEU A C 1
ATOM 1100 O O . LEU A 1 140 ? -11.368 -7.645 -11.516 1.00 84.44 140 LEU A O 1
ATOM 1104 N N . GLN A 1 141 ? -13.188 -6.314 -11.396 1.00 76.25 141 GLN A N 1
ATOM 1105 C CA . GLN A 1 141 ? -12.464 -5.132 -10.928 1.00 76.25 141 GLN A CA 1
ATOM 1106 C C . GLN A 1 141 ? -11.955 -5.350 -9.505 1.00 76.25 141 GLN A C 1
ATOM 1108 O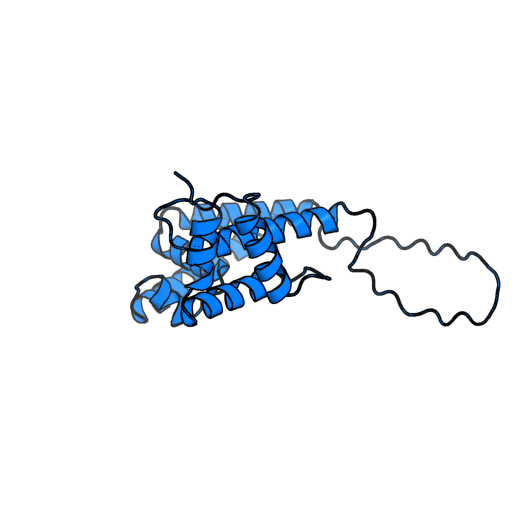 O . GLN A 1 141 ? -10.768 -5.152 -9.257 1.00 76.25 141 GLN A O 1
ATOM 1113 N N . ASP A 1 142 ? -12.809 -5.844 -8.609 1.00 75.94 142 ASP A N 1
ATOM 1114 C CA . ASP A 1 142 ? -12.441 -6.127 -7.220 1.00 75.94 142 ASP A CA 1
ATOM 1115 C C . ASP A 1 142 ? -11.324 -7.175 -7.146 1.00 75.94 142 ASP A C 1
ATOM 1117 O O . ASP A 1 142 ? -10.343 -7.010 -6.418 1.00 75.94 142 ASP A O 1
ATOM 1121 N N . LEU A 1 143 ? -11.391 -8.212 -7.987 1.00 84.94 143 LEU A N 1
ATOM 1122 C CA . LEU A 1 143 ? -10.320 -9.199 -8.104 1.00 84.94 143 LEU A CA 1
ATOM 1123 C C . LEU A 1 143 ? -9.025 -8.611 -8.686 1.00 84.94 143 LEU A C 1
ATOM 1125 O O . LEU A 1 143 ? -7.938 -8.949 -8.218 1.00 84.94 143 LEU A O 1
ATOM 1129 N N . ALA A 1 144 ? -9.110 -7.740 -9.694 1.00 77.62 144 ALA A N 1
ATOM 1130 C CA . ALA A 1 144 ? -7.943 -7.067 -10.263 1.00 77.62 144 ALA A CA 1
ATOM 1131 C C . ALA A 1 144 ? -7.271 -6.139 -9.237 1.00 77.62 144 ALA A C 1
ATOM 1133 O O . ALA A 1 144 ? -6.042 -6.093 -9.161 1.00 77.62 144 ALA A O 1
ATOM 1134 N N . ILE A 1 145 ? -8.065 -5.464 -8.403 1.00 74.94 145 ILE A N 1
ATOM 1135 C CA . ILE A 1 145 ? -7.595 -4.640 -7.287 1.00 74.94 145 ILE A CA 1
ATOM 1136 C C . ILE A 1 145 ? -6.943 -5.518 -6.219 1.00 74.94 145 ILE A C 1
ATOM 1138 O O . ILE A 1 145 ? -5.799 -5.255 -5.846 1.00 74.94 145 ILE A O 1
ATOM 1142 N N . ALA A 1 146 ? -7.596 -6.604 -5.794 1.00 73.94 146 ALA A N 1
ATOM 1143 C CA . ALA A 1 146 ? -7.006 -7.580 -4.878 1.00 73.94 146 ALA A CA 1
ATOM 1144 C C . ALA A 1 146 ? -5.674 -8.113 -5.432 1.00 73.94 146 ALA A C 1
ATOM 1146 O O . ALA A 1 146 ? -4.694 -8.270 -4.702 1.00 73.94 146 ALA A O 1
ATOM 1147 N N . TRP A 1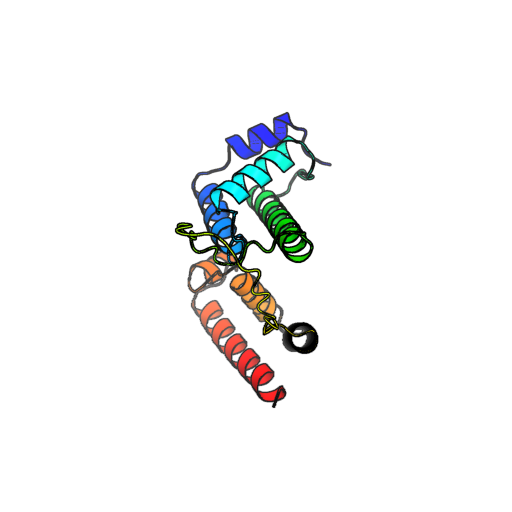 147 ? -5.577 -8.308 -6.750 1.00 83.19 147 TRP A N 1
ATOM 1148 C CA . TRP A 1 147 ? -4.336 -8.743 -7.373 1.00 83.19 147 TRP A CA 1
ATOM 1149 C C . TRP A 1 147 ? -3.252 -7.676 -7.458 1.00 83.19 147 TRP A C 1
ATOM 1151 O O . TRP A 1 147 ? -2.075 -8.023 -7.311 1.00 83.19 147 TRP A O 1
ATOM 1161 N N . ALA A 1 148 ? -3.626 -6.418 -7.683 1.00 67.12 148 ALA A N 1
ATOM 1162 C CA . ALA A 1 148 ? -2.737 -5.263 -7.585 1.00 67.12 148 ALA A CA 1
ATOM 1163 C C . ALA A 1 148 ? -2.262 -5.039 -6.139 1.00 67.12 148 ALA A C 1
ATOM 1165 O O . ALA A 1 148 ? -1.188 -4.485 -5.904 1.00 67.12 148 ALA A O 1
ATOM 1166 N N . MET A 1 149 ? -3.028 -5.530 -5.163 1.00 57.38 149 MET A N 1
ATOM 1167 C CA . MET A 1 149 ? -2.626 -5.651 -3.762 1.00 57.38 149 MET A CA 1
ATOM 1168 C C . MET A 1 149 ? -1.771 -6.895 -3.473 1.00 57.38 149 MET A C 1
ATOM 1170 O O . MET A 1 149 ? -1.442 -7.140 -2.320 1.00 57.38 149 MET A O 1
ATOM 1174 N N . GLU A 1 150 ? -1.378 -7.645 -4.508 1.00 59.53 150 GLU A N 1
ATOM 1175 C CA . GLU A 1 150 ? -0.639 -8.916 -4.438 1.00 59.53 150 GLU A CA 1
ATOM 1176 C C . GLU A 1 150 ? -1.346 -10.049 -3.681 1.00 59.53 150 GLU A C 1
ATOM 1178 O O . GLU A 1 150 ? -0.753 -11.106 -3.489 1.00 59.53 150 GLU A O 1
ATOM 1183 N N . LEU A 1 151 ? -2.632 -9.907 -3.358 1.00 66.19 151 LEU A N 1
ATOM 1184 C CA . LEU A 1 151 ? -3.417 -10.983 -2.762 1.00 66.19 151 LEU A CA 1
ATOM 1185 C C . LEU A 1 151 ? -3.630 -12.092 -3.801 1.00 66.19 151 LEU A C 1
ATOM 1187 O O . LEU A 1 151 ? -3.923 -11.832 -4.980 1.00 66.19 151 LEU A O 1
ATOM 1191 N N . ARG A 1 152 ? -3.447 -13.350 -3.389 1.00 81.31 152 ARG A N 1
ATOM 1192 C CA . ARG A 1 152 ? -3.548 -14.531 -4.264 1.00 81.31 152 ARG A CA 1
ATOM 1193 C C . ARG A 1 152 ? -4.281 -15.670 -3.560 1.00 81.31 152 ARG A C 1
ATOM 1195 O O . ARG A 1 152 ? -4.240 -15.793 -2.344 1.00 81.31 152 ARG A O 1
ATOM 1202 N N . GLY A 1 153 ? -4.917 -16.541 -4.344 1.00 85.75 153 GLY A N 1
ATOM 1203 C CA . GLY A 1 153 ? -5.563 -17.752 -3.838 1.00 85.75 153 GLY A CA 1
ATOM 1204 C C . GLY A 1 153 ? -6.543 -17.463 -2.702 1.00 85.75 153 GLY A C 1
ATOM 1205 O O . GLY A 1 153 ? -7.414 -16.607 -2.838 1.00 85.75 153 GLY A O 1
ATOM 1206 N N . GLN A 1 154 ? -6.365 -18.169 -1.584 1.00 72.81 154 GLN A N 1
ATOM 1207 C CA . GLN A 1 154 ? -7.239 -18.066 -0.413 1.00 72.81 154 GLN A CA 1
ATOM 1208 C C . GLN A 1 154 ? -7.222 -16.663 0.198 1.00 72.81 154 GLN A C 1
ATOM 1210 O O . GLN A 1 154 ? -8.274 -16.171 0.566 1.00 72.81 154 GLN A O 1
ATOM 1215 N N . GLU A 1 155 ? -6.081 -15.972 0.199 1.00 59.66 155 GLU A N 1
ATOM 1216 C CA . GLU A 1 155 ? -5.969 -14.621 0.768 1.00 59.66 155 GLU A CA 1
ATOM 1217 C C . GLU A 1 155 ? -6.829 -13.607 0.009 1.00 59.66 155 GLU A C 1
ATOM 1219 O O . GLU A 1 155 ? -7.456 -12.734 0.601 1.00 59.66 155 GLU A O 1
ATOM 1224 N N . ALA A 1 156 ? -6.886 -13.735 -1.318 1.00 76.62 156 ALA A N 1
ATOM 1225 C CA . ALA A 1 156 ? -7.755 -12.902 -2.139 1.00 76.62 156 ALA A CA 1
ATOM 1226 C C . ALA A 1 156 ? -9.228 -13.307 -2.002 1.00 76.62 156 ALA A C 1
ATOM 1228 O O . ALA A 1 156 ? -10.091 -12.440 -2.049 1.00 76.62 156 ALA A O 1
ATOM 1229 N N . ALA A 1 157 ? -9.521 -14.599 -1.832 1.00 82.38 157 ALA A N 1
ATOM 1230 C CA . ALA A 1 157 ? -10.881 -15.068 -1.584 1.00 82.38 157 ALA A CA 1
ATOM 1231 C C . ALA A 1 157 ? -11.412 -14.534 -0.243 1.00 82.38 157 ALA A C 1
ATOM 1233 O O . ALA A 1 157 ? -12.494 -13.959 -0.207 1.00 82.38 157 ALA A O 1
ATOM 1234 N N . ASP A 1 158 ? -10.613 -14.622 0.820 1.00 72.88 158 ASP A N 1
ATOM 1235 C CA . ASP A 1 158 ? -10.963 -14.134 2.155 1.00 72.88 158 ASP A CA 1
ATOM 1236 C C . ASP A 1 158 ? -11.127 -12.609 2.170 1.00 72.88 158 ASP A C 1
ATOM 1238 O O . ASP A 1 158 ? -12.094 -12.099 2.728 1.00 72.88 158 ASP A O 1
ATOM 1242 N N . TYR A 1 159 ? -10.226 -11.877 1.503 1.00 71.00 159 TYR A N 1
ATOM 1243 C CA . TYR A 1 159 ? -10.305 -10.417 1.375 1.00 71.00 159 TYR A CA 1
ATOM 1244 C C . TYR A 1 159 ? -11.565 -9.941 0.641 1.00 71.00 159 TYR A C 1
ATOM 1246 O O . TYR A 1 159 ? -12.113 -8.893 0.969 1.00 71.00 159 TYR A O 1
ATOM 1254 N N . LEU A 1 160 ? -12.015 -10.704 -0.356 1.00 79.56 160 LEU A N 1
ATOM 1255 C CA . LEU A 1 160 ? -13.212 -10.399 -1.140 1.00 79.56 160 LEU A CA 1
ATOM 1256 C C . LEU A 1 160 ? -14.490 -10.980 -0.521 1.00 79.56 160 LEU A C 1
ATOM 1258 O O . LEU A 1 160 ? -15.566 -10.803 -1.086 1.00 79.56 160 LEU A O 1
ATOM 1262 N N . GLU A 1 161 ? -14.379 -11.686 0.608 1.00 87.94 161 GLU A N 1
ATOM 1263 C CA . GLU A 1 161 ? -15.467 -12.451 1.230 1.00 87.94 161 GLU A CA 1
ATOM 1264 C C . GLU A 1 161 ? -16.107 -13.466 0.265 1.00 87.94 161 GLU A C 1
ATOM 1266 O O . GLU A 1 161 ? -17.309 -13.742 0.286 1.00 87.94 161 GLU A O 1
ATOM 1271 N N . TRP A 1 162 ? -15.291 -14.033 -0.620 1.00 90.06 162 TRP A N 1
ATOM 1272 C CA . TRP A 1 162 ? -15.709 -15.007 -1.616 1.00 90.06 162 TRP A CA 1
ATOM 1273 C C . TRP A 1 162 ? -15.364 -16.419 -1.181 1.00 90.06 162 TRP A C 1
ATOM 1275 O O . TRP A 1 162 ? -14.297 -16.694 -0.634 1.00 90.06 162 TRP A O 1
ATOM 1285 N N . ASP A 1 163 ? -16.231 -17.365 -1.533 1.00 94.44 163 ASP A N 1
ATOM 1286 C CA . ASP A 1 163 ? -15.821 -18.758 -1.499 1.00 94.44 163 ASP A CA 1
ATOM 1287 C C . ASP A 1 163 ? -14.761 -19.039 -2.587 1.00 94.44 163 ASP A C 1
ATOM 1289 O O . ASP A 1 163 ? -14.667 -18.369 -3.624 1.00 94.44 163 ASP A O 1
ATOM 1293 N N . MET A 1 164 ? -13.956 -20.079 -2.369 1.00 92.44 164 MET A N 1
ATOM 1294 C CA . MET A 1 164 ? -12.872 -20.439 -3.288 1.00 92.44 164 MET A CA 1
ATOM 1295 C C . MET A 1 164 ? -13.372 -20.802 -4.701 1.00 92.44 164 MET A C 1
ATOM 1297 O O . MET A 1 164 ? -12.644 -20.673 -5.687 1.00 92.44 164 MET A O 1
ATOM 1301 N N . LYS A 1 165 ? -14.625 -21.245 -4.840 1.00 93.94 165 LYS A N 1
ATOM 1302 C CA . LYS A 1 165 ? -15.212 -21.598 -6.136 1.00 93.94 165 LYS A CA 1
ATOM 1303 C C . LYS A 1 165 ? -15.553 -20.339 -6.940 1.00 93.94 165 LYS A C 1
ATOM 1305 O O . LYS A 1 165 ? -15.309 -20.319 -8.148 1.00 93.94 165 LYS A O 1
ATOM 1310 N N . VAL A 1 166 ? -16.072 -19.303 -6.284 1.00 91.88 166 VAL A N 1
ATOM 1311 C CA . VAL A 1 166 ? -16.322 -17.970 -6.846 1.00 91.88 166 VAL A CA 1
ATOM 1312 C C . VAL A 1 166 ? -14.998 -17.316 -7.229 1.00 91.88 166 VAL A C 1
ATOM 1314 O O . VAL A 1 166 ? -14.854 -16.870 -8.370 1.00 91.88 166 VAL A O 1
ATOM 1317 N N . TYR A 1 167 ? -13.995 -17.372 -6.347 1.00 93.94 167 TYR A N 1
ATOM 1318 C CA . TYR A 1 167 ? -12.647 -16.883 -6.638 1.00 93.94 167 TYR A CA 1
ATOM 1319 C C . TYR A 1 167 ? -12.040 -17.535 -7.886 1.00 93.94 167 TYR A C 1
ATOM 1321 O O . TYR A 1 167 ? -11.620 -16.836 -8.807 1.00 93.94 167 TYR A O 1
ATOM 1329 N N . GLU A 1 168 ? -12.028 -18.869 -7.975 1.00 94.56 168 GLU A N 1
ATOM 1330 C CA . GLU A 1 168 ? -11.444 -19.568 -9.128 1.00 94.56 168 GLU A CA 1
ATOM 1331 C C . GLU A 1 168 ? -12.212 -19.299 -10.433 1.00 94.56 168 GLU A C 1
ATOM 1333 O O . GLU A 1 168 ? -11.612 -19.212 -11.511 1.00 94.56 168 GLU A O 1
ATOM 1338 N N . ALA A 1 169 ? -13.535 -19.124 -10.364 1.00 94.75 169 ALA A N 1
ATOM 1339 C CA . ALA A 1 169 ? -14.337 -18.729 -11.518 1.00 94.75 169 ALA A CA 1
ATOM 1340 C C . ALA A 1 169 ? -13.994 -17.303 -11.986 1.00 94.75 169 ALA A C 1
ATOM 1342 O O . ALA A 1 169 ? -13.765 -17.081 -13.179 1.00 94.75 169 ALA A O 1
ATOM 1343 N N . ALA A 1 170 ? -13.907 -16.345 -11.063 1.00 92.06 170 ALA A N 1
ATOM 1344 C CA . ALA A 1 170 ? -13.511 -14.968 -11.345 1.00 92.06 170 ALA A CA 1
ATOM 1345 C C . ALA A 1 170 ? -12.069 -14.879 -11.871 1.00 92.06 170 ALA A C 1
ATOM 1347 O O . ALA A 1 170 ? -11.828 -14.238 -12.891 1.00 92.06 170 ALA A O 1
ATOM 1348 N N . ARG A 1 171 ? -11.131 -15.622 -11.278 1.00 93.94 171 ARG A N 1
ATOM 1349 C CA . ARG A 1 171 ? -9.735 -15.727 -11.724 1.00 93.94 171 ARG A CA 1
ATOM 1350 C C . ARG A 1 171 ? -9.620 -16.186 -13.171 1.00 93.94 171 ARG A C 1
ATOM 1352 O O . ARG A 1 171 ? -8.885 -15.574 -13.943 1.00 93.94 171 ARG A O 1
ATOM 1359 N N . LYS A 1 172 ? -10.345 -17.237 -13.565 1.00 94.62 172 LYS A N 1
ATOM 1360 C CA . LYS A 1 172 ? -10.346 -17.723 -14.957 1.00 94.62 172 LYS A CA 1
ATOM 1361 C C . LYS A 1 172 ? -10.895 -16.681 -15.931 1.00 94.62 172 LYS A C 1
ATOM 1363 O O . LYS A 1 172 ? -10.340 -16.518 -17.016 1.00 94.62 172 LYS A O 1
ATOM 1368 N N . ARG A 1 173 ? -11.961 -15.972 -15.546 1.00 92.44 173 ARG A N 1
ATOM 1369 C CA . ARG A 1 173 ? -12.537 -14.885 -16.353 1.00 92.44 173 ARG A CA 1
ATOM 1370 C C . ARG A 1 173 ? -11.556 -13.719 -16.509 1.00 92.44 173 ARG A C 1
ATOM 1372 O O . ARG A 1 173 ? -11.331 -13.288 -17.637 1.00 92.44 173 ARG A O 1
ATOM 1379 N N . LEU A 1 174 ? -10.923 -13.280 -15.418 1.00 87.69 174 LEU A N 1
ATOM 1380 C CA . LEU A 1 174 ? -9.932 -12.200 -15.431 1.00 87.69 174 LEU A CA 1
ATOM 1381 C C . LEU A 1 174 ? -8.709 -12.558 -16.288 1.00 87.69 174 LEU A C 1
ATOM 1383 O O . LEU A 1 174 ? -8.280 -11.749 -17.103 1.00 87.69 174 LEU A O 1
ATOM 1387 N N . TYR A 1 175 ? -8.195 -13.790 -16.179 1.00 88.25 175 TYR A N 1
ATOM 1388 C CA . TYR A 1 175 ? -7.099 -14.271 -17.032 1.00 88.25 175 TYR A CA 1
ATOM 1389 C C . TYR A 1 175 ? -7.441 -14.212 -18.521 1.00 88.25 175 TYR A C 1
ATOM 1391 O O . TYR A 1 175 ? -6.627 -13.755 -19.317 1.00 88.25 175 TYR A O 1
ATOM 1399 N N . ARG A 1 176 ? -8.647 -14.651 -18.901 1.00 88.19 176 ARG A N 1
ATOM 1400 C CA . ARG A 1 176 ? -9.098 -14.581 -20.295 1.00 88.19 176 ARG A CA 1
ATOM 1401 C C . ARG A 1 176 ? -9.151 -13.134 -20.789 1.00 88.19 176 ARG A C 1
ATOM 1403 O O . ARG A 1 176 ? -8.696 -12.862 -21.892 1.00 88.19 176 ARG A O 1
ATOM 1410 N N . ARG A 1 177 ? -9.637 -12.208 -19.957 1.00 81.62 177 ARG A N 1
ATOM 1411 C CA . ARG A 1 177 ? -9.696 -10.780 -20.297 1.00 81.62 177 ARG A CA 1
ATOM 1412 C C . ARG A 1 177 ? -8.309 -10.171 -20.495 1.00 81.62 177 ARG A C 1
ATOM 1414 O O . ARG A 1 177 ? -8.105 -9.408 -21.430 1.00 81.62 177 ARG A O 1
ATOM 1421 N N . LEU A 1 178 ? -7.350 -10.540 -19.648 1.00 81.69 178 LEU A N 1
ATOM 1422 C CA . LEU A 1 178 ? -5.964 -10.087 -19.768 1.00 81.69 178 LEU A CA 1
ATOM 1423 C C . LEU A 1 178 ? -5.298 -10.582 -21.060 1.00 81.69 178 LEU A C 1
ATOM 1425 O O . LEU A 1 178 ? -4.558 -9.822 -21.678 1.00 81.69 178 LEU A O 1
ATOM 1429 N N . GLU A 1 179 ? -5.575 -11.816 -21.494 1.00 84.31 179 GLU A N 1
ATOM 1430 C CA . GLU A 1 179 ? -5.089 -12.317 -22.788 1.00 84.31 179 GLU A CA 1
ATOM 1431 C C . GLU A 1 179 ? -5.756 -11.596 -23.973 1.00 84.31 179 GLU A C 1
ATOM 1433 O O . GLU A 1 179 ? -5.065 -11.222 -24.914 1.00 84.31 179 GLU A O 1
ATOM 1438 N N . GLU A 1 180 ? -7.059 -11.297 -23.911 1.00 81.31 180 GLU A N 1
ATOM 1439 C CA . GLU A 1 180 ? -7.748 -10.502 -24.946 1.00 81.31 180 GLU A CA 1
ATOM 1440 C C . GLU A 1 180 ? -7.161 -9.086 -25.074 1.00 81.31 180 GLU A C 1
ATOM 1442 O O . GLU A 1 180 ? -6.923 -8.606 -26.182 1.00 81.31 180 GLU A O 1
ATOM 1447 N N . VAL A 1 181 ? -6.886 -8.415 -23.948 1.00 71.88 181 VAL A N 1
ATOM 1448 C CA . VAL A 1 181 ? -6.208 -7.107 -23.943 1.00 71.88 181 VAL A CA 1
ATOM 1449 C C . VAL A 1 181 ? -4.813 -7.243 -24.552 1.00 71.88 181 VAL A C 1
ATOM 1451 O O . VAL A 1 181 ? -4.448 -6.442 -25.403 1.00 71.88 181 VAL A O 1
ATOM 1454 N N . LYS A 1 182 ? -4.066 -8.296 -24.194 1.00 71.00 182 LYS A N 1
ATOM 1455 C CA . LYS A 1 182 ? -2.720 -8.577 -24.714 1.00 71.00 182 LYS A CA 1
ATOM 1456 C C . LYS A 1 182 ? -2.685 -8.811 -26.232 1.00 71.00 182 LYS A C 1
ATOM 1458 O O . LYS A 1 182 ? -1.728 -8.403 -26.888 1.00 71.00 182 LYS A O 1
ATOM 1463 N N . GLU A 1 183 ? -3.697 -9.474 -26.791 1.00 66.88 183 GLU A N 1
ATOM 1464 C CA . GLU A 1 183 ? -3.803 -9.745 -28.231 1.00 66.88 183 GLU A CA 1
ATOM 1465 C C . GLU A 1 183 ? -4.203 -8.511 -29.053 1.00 66.88 183 GLU A C 1
ATOM 1467 O O . GLU A 1 183 ? -3.755 -8.382 -30.191 1.00 66.88 183 GLU A O 1
ATOM 1472 N N . ASN A 1 184 ? -4.950 -7.567 -28.471 1.00 56.91 184 ASN A N 1
ATOM 1473 C CA . ASN A 1 184 ? -5.369 -6.319 -29.126 1.00 56.91 184 ASN A CA 1
ATOM 1474 C C . ASN A 1 184 ? -4.243 -5.271 -29.295 1.00 56.91 184 ASN A C 1
ATOM 1476 O O . ASN A 1 184 ? -4.498 -4.178 -29.796 1.00 56.91 184 ASN A O 1
ATOM 1480 N N . ILE A 1 185 ? -3.011 -5.590 -28.881 1.00 51.84 185 ILE A N 1
ATOM 1481 C CA . ILE A 1 185 ? -1.833 -4.695 -28.911 1.00 51.84 185 ILE A CA 1
ATOM 1482 C C . ILE A 1 185 ? -0.814 -5.125 -29.990 1.00 51.84 185 ILE A C 1
ATOM 1484 O O . ILE A 1 185 ? 0.274 -4.558 -30.083 1.00 51.84 185 ILE A O 1
ATOM 1488 N N . LYS A 1 186 ? -1.129 -6.137 -30.810 1.00 43.16 186 LYS A N 1
ATOM 1489 C CA . LYS A 1 186 ? -0.337 -6.483 -32.005 1.00 43.16 186 LYS A CA 1
ATOM 1490 C C . LYS A 1 186 ? -0.728 -5.635 -33.207 1.00 43.16 186 LYS A C 1
ATOM 1492 O O . LYS A 1 186 ? 0.204 -5.294 -33.968 1.00 43.16 186 LYS A O 1
#

Nearest PDB structures (foldseek):
  6kon-assembly1_F  TM=3.592E-01  e=4.823E-02  Mycobacterium tuberculosis H37Rv
  3wod-assembly1_F  TM=3.210E-01  e=1.607E+00  Thermus thermophilus HB8
  2mao-assembly1_A  TM=4.641E-01  e=2.956E+00  Escherichia coli DH1

pLDDT: mean 73.64, std 16.27, range [35.09, 96.12]

Mean predicted aligned error: 15.89 Å

Secondary structure (DSSP, 8-state):
-BPPHHHHHHHHHT--HHHHHHHHHHHHHHTTT-SS--HHHHHHHHHHHHHTTSS--BTTS-HHHHHHHHHHHHHHHHHHHHHHSSS-TTS--------S-------------SS-HHHHHHHHHHHHHHHHHHTT-HHHHHHHHHHHTT--HHHHHHHTT--HHHHHHHHHHHHHHHHHHHHTT-

Radius of gyration: 21.88 Å; Cα contacts (8 Å, |Δi|>4): 125; chains: 1; bounding box: 67×37×53 Å

Solvent-accessible surface area (backbone atoms only — not comparable to full-atom values): 11141 Å² total; per-residue (Å²): 111,64,55,52,54,70,54,46,49,53,53,64,73,66,54,49,69,70,52,52,49,52,50,49,57,51,27,51,60,61,30,65,90,51,87,89,47,51,35,65,53,45,49,53,54,36,51,49,34,44,57,68,58,80,38,88,50,59,57,100,55,62,66,62,60,55,51,52,56,45,35,53,50,52,44,48,51,48,54,51,45,54,73,73,40,99,59,72,77,84,63,86,77,76,83,76,79,84,74,82,84,87,77,95,74,86,77,86,75,81,80,82,67,84,75,39,74,66,53,54,51,47,53,51,49,52,51,49,51,53,51,63,76,33,65,90,37,64,71,49,44,56,50,50,48,36,43,74,68,68,38,53,73,67,59,32,13,60,74,67,75,39,55,69,67,58,38,53,54,45,50,55,52,48,51,52,50,53,51,55,57,59,60,75,73,117

Sequence (186 aa):
MSLSKEEVYRTLEQLPDDDYERIRIRARTLVRGLVSMSAEDLIQETFTALLGQDRVFPRDVDPVIVVCNAMHSEASNLRSREKTGAIDQHVEVSEITNADEGEDTVVSVVPRNEVTPERIVSNQELFSQLTDSLASEPELQDLAIAWAMELRGQEAADYLEWDMKVYEAARKRLYRRLEEVKENIK